Protein AF-A0A9Q1GY20-F1 (afdb_monomer)

Secondary structure (DSSP, 8-state):
--S----SSHHHHHHHHHHHHTTSHHHHHHHHHHT--STTSHHHHHHHHHHTT--PPPPSS---S-----EEETTEEESSS--B---S-HHHH-TTHHHHHHHHHHHHT-EEEEETTSSS-HHHHHHHS-TTSEEEEEEPPBSSHHHHHHHHHHHHHTT---EEEE-S-SS----TTS-HHHHHHHHHHT-----TT--EETTEE----TTSHHHHHHHHHHTB-TT--HHHHHHHHHH-SSPEEEE----GGGGGS-S-EEE-

Foldseek 3Di:
DPPDDDDPDPVSVLVVQCVVLVPDLQSNLVNCVVPADAAPNPVVVVVVVVPVVDDDDDDPPPDDPDDFQWDDDVNHIARHPDEADEDAQLVLVPVCRLLVSLQVCQVRSHEYEYELQHQDQLVRSLVRHDLNGAYEYEDFCFPPNVLVLQNQVSCVVSVHQAYEYEDQPLDPRPRNPDDPVSNVSNLVRRQLGLSVSGQAFPNDGDDRDSVCRSVRSVRSSVRRHSPDDPVSVVVSVVSHPHAYEYPDDDDPVVVPPDDHHYDD

Radius of gyration: 19.82 Å; Cα contacts (8 Å, |Δi|>4): 385; chains: 1; bounding box: 52×55×55 Å

Mean predicted aligned error: 7.85 Å

pLDDT: mean 81.94, std 15.42, range [39.31, 97.88]

Solvent-accessible surface area (backbone atoms only — not comparable to full-atom values): 15372 Å² total; per-residue (Å²): 132,74,99,65,87,78,68,89,46,73,67,48,48,52,52,52,48,51,64,68,24,62,78,46,72,59,40,36,22,48,45,53,62,73,74,56,44,66,43,92,28,58,69,56,53,50,59,61,49,54,62,73,75,61,77,87,79,86,74,81,96,68,83,64,95,76,83,81,57,59,50,65,60,94,85,40,82,27,50,36,96,56,64,46,73,62,56,70,54,35,46,66,79,33,86,57,34,59,41,52,50,42,42,49,22,34,75,56,34,15,42,29,33,46,31,40,70,12,59,55,33,72,66,64,40,57,76,66,29,66,86,87,39,51,42,28,38,26,39,59,61,34,66,57,55,66,34,40,50,53,48,50,54,46,37,58,75,72,63,38,65,30,37,36,37,53,69,67,67,42,60,84,76,80,65,38,73,57,59,64,69,45,52,52,46,23,55,73,65,49,41,75,28,49,22,50,48,60,43,61,56,97,87,38,80,57,86,82,48,91,86,54,15,67,66,37,47,70,54,56,54,66,35,38,30,62,79,72,49,69,66,58,52,54,50,53,54,76,73,47,90,57,53,55,29,44,31,60,61,86,59,77,79,65,68,79,78,59,99,64,50,78,44,110

Nearest PDB structures (foldseek):
  1al7-assembly1_A  TM=8.860E-01  e=3.074E-16  Spinacia oleracea
  5zbm-assembly2_B  TM=8.978E-01  e=1.221E-15  Nicotiana benthamiana
  1al8-assembly1_A  TM=8.995E-01  e=3.814E-15  Spinacia oleracea
  6m73-assembly1_A  TM=8.551E-01  e=1.646E-10  Enterococcus hirae ATCC 9790
  6m74-assembly1_A  TM=8.433E-01  e=1.646E-10  Enterococcus hirae ATCC 9790

Structure (mmCIF, N/CA/C/O backbone):
data_AF-A0A9Q1GY20-F1
#
_entry.id   AF-A0A9Q1GY20-F1
#
loop_
_atom_site.group_PDB
_atom_site.id
_atom_site.type_symbol
_atom_site.label_atom_id
_atom_site.label_alt_id
_atom_site.label_comp_id
_atom_site.label_asym_id
_atom_site.label_entity_id
_atom_site.label_seq_id
_atom_site.pdbx_PDB_ins_code
_atom_site.Cartn_x
_atom_site.Cartn_y
_atom_site.Cartn_z
_atom_site.occupancy
_atom_site.B_iso_or_equiv
_atom_site.auth_seq_id
_atom_site.auth_comp_id
_atom_site.auth_asym_id
_atom_site.auth_atom_id
_atom_site.pdbx_PDB_model_num
ATOM 1 N N . MET A 1 1 ? -5.305 1.044 -29.176 1.00 42.75 1 MET A N 1
ATOM 2 C CA . MET A 1 1 ? -4.745 -0.258 -28.768 1.00 42.75 1 MET A CA 1
ATOM 3 C C . MET A 1 1 ? -4.459 -1.016 -30.052 1.00 42.75 1 MET A C 1
ATOM 5 O O . MET A 1 1 ? -5.335 -1.713 -30.540 1.00 42.75 1 MET A O 1
ATOM 9 N N . GLU A 1 2 ? -3.301 -0.764 -30.669 1.00 40.94 2 GLU A N 1
ATOM 10 C CA . GLU A 1 2 ? -2.792 -1.635 -31.739 1.00 40.94 2 GLU A CA 1
ATOM 11 C C . GLU A 1 2 ? -2.630 -3.047 -31.172 1.00 40.94 2 GLU A C 1
ATOM 13 O O . GLU A 1 2 ? -2.341 -3.178 -29.984 1.00 40.94 2 GLU A O 1
ATOM 18 N N . HIS A 1 3 ? -2.884 -4.062 -32.000 1.00 51.91 3 HIS A N 1
ATOM 19 C CA . HIS A 1 3 ? -3.013 -5.496 -31.703 1.00 51.91 3 HIS A CA 1
ATOM 20 C C . HIS A 1 3 ? -1.910 -6.099 -30.803 1.00 51.91 3 HIS A C 1
ATOM 22 O O . HIS A 1 3 ? -1.062 -6.865 -31.251 1.00 51.91 3 HIS A O 1
ATOM 28 N N . GLY A 1 4 ? -1.923 -5.753 -29.517 1.00 59.69 4 GLY A N 1
ATOM 29 C CA . GLY A 1 4 ? -0.924 -6.121 -28.525 1.00 59.69 4 GLY A CA 1
ATOM 30 C C . GLY A 1 4 ? -1.452 -7.211 -27.607 1.00 59.69 4 GLY A C 1
ATOM 31 O O . GLY A 1 4 ? -2.579 -7.124 -27.128 1.00 59.69 4 GLY A O 1
ATOM 32 N N . ILE A 1 5 ? -0.621 -8.230 -27.400 1.00 66.81 5 ILE A N 1
ATOM 33 C CA . ILE A 1 5 ? -0.804 -9.379 -26.504 1.00 66.81 5 ILE A CA 1
ATOM 34 C C . ILE A 1 5 ? -1.658 -8.999 -25.285 1.00 66.81 5 ILE A C 1
ATOM 36 O O . ILE A 1 5 ? -1.276 -8.114 -24.520 1.00 66.81 5 ILE A O 1
ATOM 40 N N . ILE A 1 6 ? -2.801 -9.668 -25.111 1.00 82.81 6 ILE A N 1
ATOM 41 C CA . ILE A 1 6 ? -3.605 -9.600 -23.886 1.00 82.81 6 ILE A CA 1
ATOM 42 C C . ILE A 1 6 ? -3.012 -10.647 -22.940 1.00 82.81 6 ILE A C 1
ATOM 44 O O . ILE A 1 6 ? -3.183 -11.836 -23.219 1.00 82.81 6 ILE A O 1
ATOM 48 N N . PRO A 1 7 ? -2.303 -10.256 -21.863 1.00 85.25 7 PRO A N 1
ATOM 49 C CA . PRO A 1 7 ? -1.719 -11.232 -20.958 1.00 85.25 7 P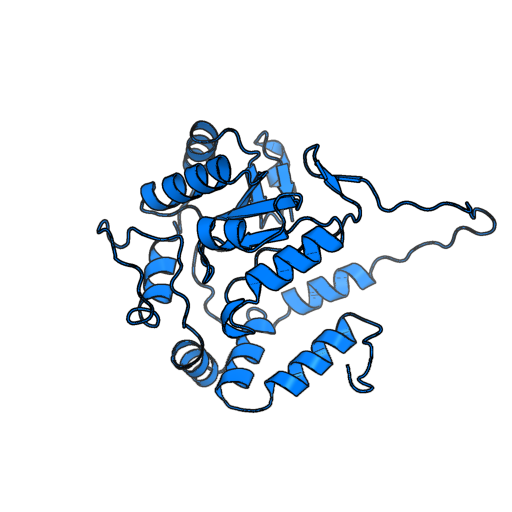RO A CA 1
ATOM 50 C C . PRO A 1 7 ? -2.829 -12.062 -20.313 1.00 85.25 7 PRO A C 1
ATOM 52 O O . PRO A 1 7 ? -3.814 -11.523 -19.803 1.00 85.25 7 PRO A O 1
ATOM 55 N N . THR A 1 8 ? -2.675 -13.378 -20.343 1.00 90.06 8 THR A N 1
ATOM 56 C CA . THR A 1 8 ? -3.650 -14.342 -19.816 1.00 90.06 8 THR A CA 1
ATOM 57 C C . THR A 1 8 ? -3.351 -14.745 -18.373 1.00 90.06 8 THR A C 1
ATOM 59 O O . THR A 1 8 ? -4.173 -15.383 -17.714 1.00 90.06 8 THR A O 1
ATOM 62 N N . SER A 1 9 ? -2.186 -14.347 -17.853 1.00 90.69 9 SER A N 1
ATOM 63 C CA . SER A 1 9 ? -1.755 -14.614 -16.483 1.00 90.69 9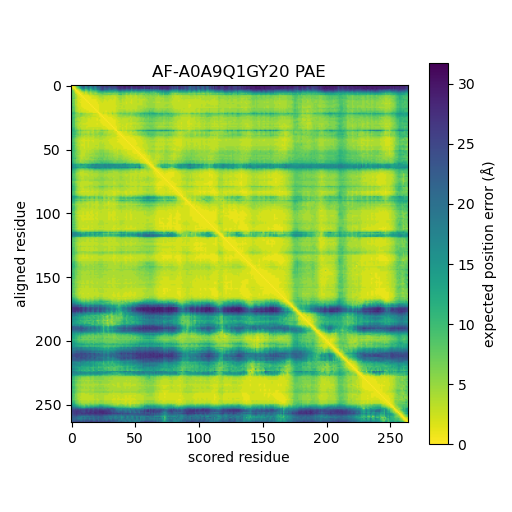 SER A CA 1
ATOM 64 C C . SER A 1 9 ? -0.915 -13.472 -15.909 1.00 90.69 9 SER A C 1
ATOM 66 O O . SER A 1 9 ? -0.328 -12.675 -16.640 1.00 90.69 9 SER A O 1
ATOM 68 N N . VAL A 1 10 ? -0.806 -13.425 -14.578 1.00 89.38 10 VAL A N 1
ATOM 69 C CA . VAL A 1 10 ? 0.079 -12.477 -13.875 1.00 89.38 10 VAL A CA 1
ATOM 70 C C . VAL A 1 10 ? 1.546 -12.661 -14.292 1.00 89.38 10 VAL A C 1
ATOM 72 O O . VAL A 1 10 ? 2.260 -11.677 -14.441 1.00 89.38 10 VAL A O 1
ATOM 75 N N . ASN A 1 11 ? 1.979 -13.894 -14.575 1.00 90.19 11 ASN A N 1
ATOM 76 C CA . ASN A 1 11 ? 3.348 -14.173 -15.027 1.00 90.19 11 ASN A CA 1
ATOM 77 C C . ASN A 1 11 ? 3.636 -13.570 -16.413 1.00 90.19 11 ASN A C 1
ATOM 79 O O . ASN A 1 11 ? 4.749 -13.124 -16.678 1.00 90.19 11 ASN A O 1
ATOM 83 N N . GLU A 1 12 ? 2.642 -13.533 -17.304 1.00 92.19 12 GLU A N 1
ATOM 84 C CA . GLU A 1 12 ? 2.792 -12.867 -18.603 1.00 92.19 12 GLU A CA 1
ATOM 85 C C . GLU A 1 12 ? 2.877 -11.343 -18.454 1.00 92.19 12 GLU A C 1
ATOM 87 O O . GLU A 1 12 ? 3.644 -10.706 -19.176 1.00 92.19 12 GLU A O 1
ATOM 92 N N . PHE A 1 13 ? 2.156 -10.758 -17.487 1.00 91.25 13 PHE A N 1
ATOM 93 C CA . PHE A 1 13 ? 2.339 -9.348 -17.130 1.00 91.25 13 PHE A CA 1
ATOM 94 C C . PHE A 1 13 ? 3.755 -9.074 -16.607 1.00 91.25 13 PHE A C 1
ATOM 96 O O . PHE A 1 13 ? 4.357 -8.086 -17.022 1.00 91.25 13 PHE A O 1
ATOM 103 N N . GLU A 1 14 ? 4.292 -9.937 -15.739 1.00 90.44 14 GLU A N 1
ATOM 104 C CA . GLU A 1 14 ? 5.657 -9.819 -15.201 1.00 90.44 14 GLU A CA 1
ATOM 105 C C . GLU A 1 14 ? 6.700 -9.864 -16.328 1.00 90.44 14 GLU A C 1
ATOM 107 O O . GLU A 1 14 ? 7.528 -8.961 -16.434 1.00 90.44 14 GLU A O 1
ATOM 112 N N . LYS A 1 15 ? 6.589 -10.834 -17.244 1.00 90.62 15 LYS A N 1
ATOM 113 C CA . LYS A 1 15 ? 7.487 -10.956 -18.401 1.00 90.62 15 LYS A CA 1
ATOM 114 C C . LYS A 1 15 ? 7.419 -9.741 -19.331 1.00 90.62 15 LYS A C 1
ATOM 116 O O . LYS A 1 15 ? 8.447 -9.205 -19.734 1.00 90.62 15 LYS A O 1
ATOM 121 N N . LEU A 1 16 ? 6.214 -9.273 -19.660 1.00 90.62 16 LEU A N 1
ATOM 122 C CA . LEU A 1 16 ? 6.051 -8.092 -20.511 1.00 90.62 16 LEU A CA 1
ATOM 123 C C . LEU A 1 16 ? 6.593 -6.825 -19.832 1.00 90.62 16 LEU A C 1
ATOM 125 O O . LEU A 1 16 ? 7.116 -5.935 -20.506 1.00 90.62 16 LEU A O 1
ATOM 129 N N . ALA A 1 17 ? 6.454 -6.720 -18.508 1.00 89.81 17 ALA A N 1
ATOM 130 C CA . ALA A 1 17 ? 7.038 -5.631 -17.740 1.00 89.81 17 ALA A CA 1
ATOM 131 C C . ALA A 1 17 ? 8.571 -5.686 -17.796 1.00 89.81 17 ALA A C 1
ATOM 133 O O . ALA A 1 17 ? 9.177 -4.670 -18.123 1.00 89.81 17 ALA A O 1
ATOM 134 N N . GLU A 1 18 ? 9.187 -6.852 -17.590 1.00 90.88 18 GLU A N 1
ATOM 135 C CA . GLU A 1 18 ? 10.637 -7.047 -17.723 1.00 90.88 18 GLU A CA 1
ATOM 136 C C . GLU A 1 18 ? 11.153 -6.593 -19.095 1.00 90.88 18 GLU A C 1
ATOM 138 O O . GLU A 1 18 ? 12.046 -5.747 -19.184 1.00 90.88 18 GLU A O 1
ATOM 143 N N . GLU A 1 19 ? 10.533 -7.079 -20.172 1.00 90.81 19 GLU A N 1
ATOM 144 C CA . GLU A 1 19 ? 10.892 -6.725 -21.550 1.00 90.81 19 GLU A CA 1
ATOM 145 C C . GLU A 1 19 ? 10.778 -5.213 -21.795 1.00 90.81 19 GLU A C 1
ATOM 147 O O . GLU A 1 19 ? 11.665 -4.591 -22.386 1.00 90.81 19 GLU A O 1
ATOM 152 N N . LYS A 1 20 ? 9.706 -4.581 -21.301 1.00 88.12 20 LYS A N 1
ATOM 153 C CA . LYS A 1 20 ? 9.508 -3.131 -21.436 1.00 88.12 20 LYS A CA 1
ATOM 154 C C . LYS A 1 20 ? 10.476 -2.310 -20.594 1.00 88.12 20 LYS A C 1
ATOM 156 O O . LYS A 1 20 ? 10.762 -1.174 -20.976 1.00 88.12 20 LYS A O 1
ATOM 161 N N . MET A 1 21 ? 10.958 -2.855 -19.484 1.00 87.94 21 MET A N 1
ATOM 162 C CA . MET A 1 21 ? 11.884 -2.194 -18.569 1.00 87.94 21 MET A CA 1
ATOM 163 C C . MET A 1 21 ? 13.357 -2.432 -18.937 1.00 87.94 21 MET A C 1
ATOM 165 O O . MET A 1 21 ? 14.242 -1.756 -18.420 1.00 87.94 21 MET A O 1
ATOM 169 N N . ALA A 1 22 ? 13.646 -3.315 -19.894 1.00 87.81 22 ALA A N 1
ATOM 170 C CA . ALA A 1 22 ? 15.003 -3.590 -20.369 1.00 87.81 22 ALA A CA 1
ATOM 171 C C . ALA A 1 22 ? 15.613 -2.488 -21.270 1.00 87.81 22 ALA A C 1
ATOM 173 O O . ALA A 1 22 ? 16.758 -2.614 -21.701 1.00 87.81 22 ALA A O 1
ATOM 174 N N . LYS A 1 23 ? 14.872 -1.409 -21.561 1.00 84.88 23 LYS A N 1
ATOM 175 C CA . LYS A 1 23 ? 15.204 -0.416 -22.604 1.00 84.88 23 LYS A CA 1
ATOM 176 C C . LYS A 1 23 ? 16.462 0.413 -22.341 1.00 84.88 23 LYS A C 1
ATOM 178 O O . LYS A 1 23 ? 17.178 0.737 -23.282 1.00 84.88 23 LYS A O 1
ATOM 183 N N . ASP A 1 24 ? 16.728 0.780 -21.090 1.00 84.50 24 ASP A N 1
ATOM 184 C CA . ASP A 1 24 ? 17.895 1.585 -20.716 1.00 84.50 24 ASP A CA 1
ATOM 185 C C . ASP A 1 24 ? 18.375 1.275 -19.285 1.00 84.50 24 ASP A C 1
ATOM 187 O O . ASP A 1 24 ? 17.867 0.377 -18.613 1.00 84.50 24 ASP A O 1
ATOM 191 N N . LYS A 1 25 ? 19.430 1.962 -18.824 1.00 80.81 25 LYS A N 1
ATOM 192 C CA . LYS A 1 25 ? 20.000 1.757 -17.480 1.00 80.81 25 LYS A CA 1
ATOM 193 C C . LYS A 1 25 ? 19.014 2.104 -16.358 1.00 80.81 25 LYS A C 1
ATOM 195 O O . LYS A 1 25 ? 18.918 1.334 -15.406 1.00 80.81 25 LYS A O 1
ATOM 200 N N . LYS A 1 26 ? 18.263 3.202 -16.494 1.00 79.50 26 LYS A N 1
ATOM 201 C CA . LYS A 1 26 ? 17.301 3.681 -15.491 1.00 79.50 26 LYS A CA 1
ATOM 202 C C . LYS A 1 26 ? 16.164 2.677 -15.309 1.00 79.50 26 LYS A C 1
ATOM 204 O O . LYS A 1 26 ? 15.864 2.272 -14.188 1.00 79.50 26 LYS A O 1
ATOM 209 N N . HIS A 1 27 ? 15.565 2.222 -16.407 1.00 83.06 27 HIS A N 1
ATOM 210 C CA . HIS A 1 27 ? 14.463 1.264 -16.357 1.00 83.06 27 HIS A CA 1
ATOM 211 C C . HIS A 1 27 ? 14.919 -0.115 -15.868 1.00 83.06 27 HIS A C 1
ATOM 213 O O . HIS A 1 27 ? 14.213 -0.735 -15.075 1.00 83.06 27 HIS A O 1
ATOM 219 N N . ARG A 1 28 ? 16.126 -0.565 -16.239 1.00 84.19 28 ARG A N 1
ATOM 220 C CA . ARG A 1 28 ? 16.695 -1.808 -15.695 1.00 84.19 28 ARG A CA 1
ATOM 221 C C . ARG A 1 28 ? 16.943 -1.715 -14.194 1.00 84.19 28 ARG A C 1
ATOM 223 O O . ARG A 1 28 ? 16.614 -2.654 -13.480 1.00 84.19 28 ARG A O 1
ATOM 230 N N . ALA A 1 29 ? 17.468 -0.593 -13.703 1.00 80.25 29 ALA A N 1
ATOM 231 C CA . ALA A 1 29 ? 17.653 -0.376 -12.269 1.00 80.25 29 ALA A CA 1
ATOM 232 C C . ALA A 1 29 ? 16.310 -0.382 -11.513 1.00 80.25 29 ALA A C 1
ATOM 234 O O . ALA A 1 29 ? 16.196 -1.013 -10.463 1.00 80.25 29 ALA A O 1
ATOM 235 N N . LEU A 1 30 ? 15.266 0.239 -12.075 1.00 79.44 30 LEU A N 1
ATOM 236 C CA . LEU A 1 30 ? 13.913 0.196 -11.512 1.00 79.44 30 LEU A CA 1
ATOM 237 C C . LEU A 1 30 ? 13.306 -1.218 -11.541 1.00 79.44 30 LEU A C 1
ATOM 239 O O . LEU A 1 30 ? 12.687 -1.632 -10.564 1.00 79.44 30 LEU A O 1
ATOM 243 N N . TRP A 1 31 ? 13.506 -1.985 -12.615 1.00 85.19 31 TRP A N 1
ATOM 244 C CA . TRP A 1 31 ? 13.091 -3.390 -12.659 1.00 85.19 31 TRP A CA 1
ATOM 245 C C . TRP A 1 31 ? 13.789 -4.218 -11.583 1.00 85.19 31 TRP A C 1
ATOM 247 O O . TRP A 1 31 ? 13.130 -4.977 -10.874 1.00 85.19 31 TRP A O 1
ATOM 257 N N . CYS A 1 32 ? 15.100 -4.033 -11.409 1.00 81.31 32 CYS A N 1
ATOM 258 C CA . CYS A 1 32 ? 15.861 -4.692 -10.353 1.00 81.31 32 CYS A CA 1
ATOM 259 C C . CYS A 1 32 ? 15.319 -4.364 -8.958 1.00 81.31 32 CYS A C 1
ATOM 261 O O . CYS A 1 32 ? 15.288 -5.259 -8.126 1.00 81.31 32 CYS A O 1
ATOM 263 N N . TYR A 1 33 ? 14.866 -3.130 -8.713 1.00 78.81 33 TYR A N 1
ATOM 264 C CA . TYR A 1 33 ? 14.227 -2.740 -7.452 1.00 78.81 33 TYR A CA 1
ATOM 265 C C . TYR A 1 33 ? 12.864 -3.422 -7.246 1.00 78.81 33 TYR A C 1
ATOM 267 O O . TYR A 1 33 ? 12.607 -3.972 -6.179 1.00 78.81 33 TYR A O 1
ATOM 275 N N . ILE A 1 34 ? 12.000 -3.426 -8.267 1.00 82.56 34 ILE A N 1
ATOM 276 C CA . ILE A 1 34 ? 10.635 -3.979 -8.172 1.00 82.56 34 ILE A CA 1
ATOM 277 C C . ILE A 1 34 ? 10.638 -5.509 -8.068 1.00 82.56 34 ILE A C 1
ATOM 279 O O . ILE A 1 34 ? 9.837 -6.079 -7.333 1.00 82.56 34 ILE A O 1
ATOM 283 N N . SER A 1 35 ? 11.529 -6.176 -8.803 1.00 84.31 35 SER A N 1
ATOM 284 C CA . SER A 1 35 ? 11.659 -7.643 -8.834 1.00 84.31 35 SER A CA 1
ATOM 285 C C . SER A 1 35 ? 12.599 -8.195 -7.750 1.00 84.31 35 SER A C 1
ATOM 287 O O . SER A 1 35 ? 12.954 -9.385 -7.749 1.00 84.31 35 SER A O 1
ATOM 289 N N . LEU A 1 36 ? 13.062 -7.335 -6.836 1.00 77.81 36 LEU A N 1
ATOM 290 C CA . LEU A 1 36 ? 13.988 -7.729 -5.785 1.00 77.81 36 LEU A CA 1
ATOM 291 C C . LEU A 1 36 ? 13.287 -8.605 -4.738 1.00 77.81 36 LEU A C 1
ATOM 293 O O . LEU A 1 36 ? 12.141 -8.380 -4.360 1.00 77.81 36 LEU A O 1
ATOM 297 N N . GLY A 1 37 ? 14.028 -9.578 -4.219 1.00 77.56 37 GLY A N 1
ATOM 298 C CA . GLY A 1 37 ? 13.751 -10.223 -2.941 1.00 77.56 37 GLY A CA 1
ATOM 299 C C . GLY A 1 37 ? 14.982 -10.080 -2.049 1.00 77.56 37 GLY A C 1
ATOM 300 O O . GLY A 1 37 ? 16.073 -9.799 -2.544 1.00 77.56 37 GLY A O 1
ATOM 301 N N . THR A 1 38 ? 14.820 -10.266 -0.744 1.00 79.19 38 THR A N 1
ATOM 302 C CA . THR A 1 38 ? 15.936 -10.170 0.206 1.00 79.19 38 THR A CA 1
ATOM 303 C C . THR A 1 38 ? 16.833 -11.408 0.140 1.00 79.19 38 THR A C 1
ATOM 305 O O . THR A 1 38 ? 16.340 -12.534 0.058 1.00 79.19 38 THR A O 1
ATOM 308 N N . GLY A 1 39 ? 18.148 -11.205 0.235 1.00 79.31 39 GLY A N 1
ATOM 309 C CA . GLY A 1 39 ? 19.148 -12.271 0.226 1.00 79.31 39 GLY A CA 1
ATOM 310 C C . GLY A 1 39 ? 19.142 -13.047 -1.086 1.00 79.31 39 GLY A C 1
ATOM 311 O O . GLY A 1 39 ? 18.958 -12.486 -2.164 1.00 79.31 39 GLY A O 1
ATOM 312 N N . ASP A 1 40 ? 19.247 -14.367 -0.973 1.00 82.44 40 ASP A N 1
ATOM 313 C CA . ASP A 1 40 ? 19.171 -15.298 -2.105 1.00 82.44 40 ASP A CA 1
ATOM 314 C C . ASP A 1 40 ? 17.733 -15.484 -2.636 1.00 82.44 40 ASP A C 1
ATOM 316 O O . ASP A 1 40 ? 17.433 -16.450 -3.331 1.00 82.44 40 ASP A O 1
ATOM 320 N N . LYS A 1 41 ? 16.812 -14.570 -2.289 1.00 86.56 41 LYS A N 1
ATOM 321 C CA . LYS A 1 41 ? 15.390 -14.569 -2.672 1.00 86.56 41 LYS A CA 1
ATOM 322 C C . LYS A 1 41 ? 14.599 -15.803 -2.214 1.00 86.56 41 LYS A C 1
ATOM 324 O O . LYS A 1 41 ? 13.471 -15.999 -2.662 1.00 86.56 41 LYS A O 1
ATOM 329 N N . GLN A 1 42 ? 15.125 -16.578 -1.265 1.00 90.81 42 GLN A N 1
ATOM 330 C CA . GLN A 1 42 ? 14.482 -17.791 -0.747 1.00 90.81 42 GLN A CA 1
ATOM 331 C C . GLN A 1 42 ? 13.028 -17.542 -0.304 1.00 90.81 42 GLN A C 1
ATOM 333 O O . GLN A 1 42 ? 12.116 -18.207 -0.784 1.00 90.81 42 GLN A O 1
ATOM 338 N N . THR A 1 43 ? 12.779 -16.519 0.522 1.00 91.25 43 THR A N 1
ATOM 339 C CA . THR A 1 43 ? 11.423 -16.192 1.010 1.00 91.25 43 THR A CA 1
ATOM 340 C C . THR A 1 43 ? 10.461 -15.776 -0.110 1.00 91.25 43 THR A C 1
ATOM 342 O O . THR A 1 43 ? 9.262 -16.054 -0.033 1.00 91.25 43 THR A O 1
ATOM 345 N N . LEU A 1 44 ? 10.963 -15.116 -1.161 1.00 90.50 44 LEU A N 1
ATOM 346 C CA . LEU A 1 44 ? 10.155 -14.732 -2.324 1.00 90.50 44 LEU A CA 1
ATOM 347 C C . LEU A 1 44 ? 9.671 -15.981 -3.071 1.00 90.50 44 LEU A C 1
ATOM 349 O O . LEU A 1 44 ? 8.480 -16.108 -3.368 1.00 90.50 44 LEU A O 1
ATOM 353 N N . GLU A 1 45 ? 10.578 -16.925 -3.317 1.00 92.44 45 GLU A N 1
ATOM 354 C CA . GLU A 1 45 ? 10.248 -18.191 -3.970 1.00 92.44 45 GLU A CA 1
ATOM 355 C C . GLU A 1 45 ? 9.359 -19.075 -3.089 1.00 92.44 45 GLU A C 1
ATOM 357 O O . GLU A 1 45 ? 8.376 -19.639 -3.578 1.00 92.44 45 GLU A O 1
ATOM 362 N N . ASP A 1 46 ? 9.605 -19.119 -1.779 1.00 94.88 46 ASP A N 1
ATOM 363 C CA . ASP A 1 46 ? 8.764 -19.850 -0.827 1.00 94.88 46 ASP A CA 1
ATOM 364 C C . ASP A 1 46 ? 7.333 -19.308 -0.782 1.00 94.88 46 ASP A C 1
ATOM 366 O O . ASP A 1 46 ? 6.380 -20.091 -0.735 1.00 94.88 46 ASP A O 1
ATOM 370 N N . SER A 1 47 ? 7.160 -17.986 -0.873 1.00 92.75 47 SER A N 1
ATOM 371 C CA . SER A 1 47 ? 5.841 -17.342 -0.929 1.00 92.75 47 SER A CA 1
ATOM 372 C C . SER A 1 47 ? 5.059 -17.769 -2.175 1.00 92.75 47 SER A C 1
ATOM 374 O O . SER A 1 47 ? 3.884 -18.133 -2.082 1.00 92.75 47 SER A O 1
ATOM 376 N N . LYS A 1 48 ? 5.714 -17.817 -3.345 1.00 91.69 48 LYS A N 1
ATOM 377 C CA . LYS A 1 48 ? 5.117 -18.341 -4.589 1.00 91.69 48 LYS A CA 1
ATOM 378 C C . LYS A 1 48 ? 4.815 -19.841 -4.471 1.00 91.69 48 LYS A C 1
ATOM 380 O O . LYS A 1 48 ? 3.754 -20.308 -4.897 1.00 91.69 48 LYS A O 1
ATOM 385 N N . ALA A 1 49 ? 5.730 -20.611 -3.885 1.00 95.25 49 ALA A N 1
ATOM 386 C CA . ALA A 1 49 ? 5.597 -22.054 -3.718 1.00 95.25 49 ALA A CA 1
ATOM 387 C C . ALA A 1 49 ? 4.500 -22.444 -2.715 1.00 95.25 49 ALA A C 1
ATOM 389 O O . ALA A 1 49 ? 3.881 -23.495 -2.883 1.00 95.25 49 ALA A O 1
ATOM 390 N N . ALA A 1 50 ? 4.209 -21.615 -1.708 1.00 96.19 50 ALA A N 1
ATOM 391 C CA . ALA A 1 50 ? 3.180 -21.875 -0.703 1.00 96.19 50 ALA A CA 1
ATOM 392 C C . ALA A 1 50 ? 1.794 -22.093 -1.331 1.00 96.19 50 ALA A C 1
ATOM 394 O O . ALA A 1 50 ? 1.127 -23.081 -1.021 1.00 96.19 50 ALA A O 1
ATOM 395 N N . PHE A 1 51 ? 1.393 -21.258 -2.295 1.00 93.19 51 PHE A N 1
ATOM 396 C CA . PHE A 1 51 ? 0.117 -21.423 -3.005 1.00 93.19 51 PHE A CA 1
ATOM 397 C C . PHE A 1 51 ? 0.065 -22.710 -3.837 1.00 93.19 51 PHE A C 1
ATOM 399 O O . PHE A 1 51 ? -0.991 -23.326 -3.971 1.00 93.19 51 PHE A O 1
ATOM 406 N N . ARG A 1 52 ? 1.216 -23.191 -4.327 1.00 93.38 52 ARG A N 1
ATOM 407 C CA . ARG A 1 52 ? 1.321 -24.468 -5.051 1.00 93.38 52 ARG A CA 1
ATOM 408 C C . ARG A 1 52 ? 1.176 -25.688 -4.142 1.00 93.38 52 ARG A C 1
ATOM 410 O O . ARG A 1 52 ? 1.153 -26.799 -4.670 1.00 93.38 52 ARG A O 1
ATOM 417 N N . ARG A 1 53 ? 1.040 -25.530 -2.826 1.00 95.75 53 ARG A N 1
ATOM 418 C CA . ARG A 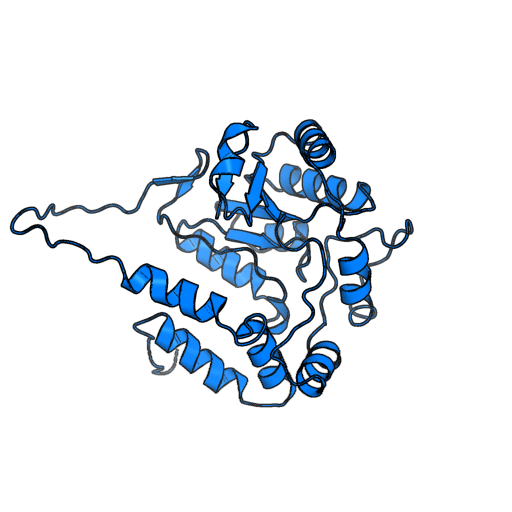1 53 ? 0.734 -26.633 -1.898 1.00 95.75 53 ARG A CA 1
ATOM 419 C C . ARG A 1 53 ? -0.766 -26.925 -1.829 1.00 95.75 53 ARG A C 1
ATOM 421 O O . ARG A 1 53 ? -1.151 -28.047 -1.524 1.00 95.75 53 ARG A O 1
ATOM 428 N N . PHE A 1 54 ? -1.609 -25.951 -2.177 1.00 95.75 54 PHE A N 1
ATOM 429 C CA . PHE A 1 54 ? -3.064 -26.080 -2.134 1.00 95.75 54 PHE A CA 1
ATOM 430 C C . PHE A 1 54 ? -3.641 -26.414 -3.514 1.00 95.75 54 PHE A C 1
ATOM 432 O O . PHE A 1 54 ? -3.155 -25.958 -4.553 1.00 95.75 54 PHE A O 1
ATOM 439 N N . ARG A 1 55 ? -4.692 -27.236 -3.545 1.00 95.56 55 ARG A N 1
ATOM 440 C CA . ARG A 1 55 ? -5.439 -27.584 -4.761 1.00 95.56 55 ARG A CA 1
ATOM 441 C C . ARG A 1 55 ? -6.925 -27.414 -4.492 1.00 95.56 55 ARG A C 1
ATOM 443 O O . ARG A 1 55 ? -7.409 -27.796 -3.430 1.00 95.56 55 ARG A O 1
ATOM 450 N N . PHE A 1 56 ? -7.649 -26.868 -5.463 1.00 94.00 56 PHE A N 1
ATOM 451 C CA . PHE A 1 56 ? -9.105 -26.872 -5.414 1.00 94.00 56 PHE A CA 1
ATOM 452 C C . PHE A 1 56 ? -9.612 -28.275 -5.735 1.00 94.00 56 PHE A C 1
ATOM 454 O O . PHE A 1 56 ? -9.252 -28.834 -6.769 1.00 94.00 56 PHE A O 1
ATOM 461 N N . GLN A 1 57 ? -10.460 -28.830 -4.872 1.00 94.44 57 GLN A N 1
ATOM 462 C CA . GLN A 1 57 ? -11.192 -30.052 -5.180 1.00 94.44 57 GLN A CA 1
ATOM 463 C C . GLN A 1 57 ? -12.394 -29.698 -6.068 1.00 94.44 57 GLN A C 1
ATOM 465 O O . GLN A 1 57 ? -13.281 -28.964 -5.613 1.00 94.44 57 GLN A O 1
ATOM 470 N N . PRO A 1 58 ? -12.461 -30.195 -7.316 1.00 93.12 58 PRO A N 1
ATOM 471 C CA . PRO A 1 58 ? -13.608 -29.947 -8.175 1.00 93.12 58 PRO A CA 1
ATOM 472 C C . PRO A 1 58 ? -14.871 -30.547 -7.553 1.00 93.12 58 PRO A C 1
ATOM 474 O O . PRO A 1 58 ? -14.880 -31.705 -7.137 1.00 93.12 58 PRO A O 1
ATOM 477 N N . ARG A 1 59 ? -15.952 -29.766 -7.506 1.00 91.19 59 ARG A N 1
ATOM 478 C CA . ARG A 1 59 ? -17.287 -30.271 -7.166 1.00 91.19 59 ARG A CA 1
ATOM 479 C C . ARG A 1 59 ? -18.065 -30.478 -8.460 1.00 91.19 59 ARG A C 1
ATOM 481 O O . ARG A 1 59 ? -18.227 -29.542 -9.241 1.00 91.19 59 ARG A O 1
ATOM 488 N N . ILE A 1 60 ? -18.494 -31.712 -8.701 1.00 93.50 60 ILE A N 1
ATOM 489 C CA . ILE A 1 60 ? -19.146 -32.121 -9.950 1.00 93.50 60 ILE A CA 1
ATOM 490 C C . ILE A 1 60 ? -20.663 -31.977 -9.787 1.00 93.50 60 ILE A C 1
ATOM 492 O O . ILE A 1 60 ? -21.198 -32.292 -8.729 1.00 93.50 60 ILE A O 1
ATOM 496 N N . LEU A 1 61 ? -21.351 -31.490 -10.826 1.00 91.44 61 LEU A N 1
ATOM 497 C CA . LEU A 1 61 ? -22.813 -31.306 -10.865 1.00 91.44 61 LEU A CA 1
ATOM 498 C C . LEU A 1 61 ? -23.393 -30.361 -9.791 1.00 91.44 61 LEU A C 1
ATOM 500 O O . LEU A 1 61 ? -24.583 -30.405 -9.504 1.00 91.44 61 LEU A O 1
ATOM 504 N N . THR A 1 62 ? -22.587 -29.459 -9.224 1.00 89.25 62 THR A N 1
ATOM 505 C CA . THR A 1 62 ? -23.046 -28.472 -8.223 1.00 89.25 62 THR A CA 1
ATOM 506 C C . THR A 1 62 ? -23.130 -27.047 -8.774 1.00 89.25 62 THR A C 1
ATOM 508 O O . THR A 1 62 ? -23.071 -26.080 -8.011 1.00 89.25 62 THR A O 1
ATOM 511 N N . ALA A 1 63 ? -23.151 -26.884 -10.099 1.00 81.62 63 ALA A N 1
ATOM 512 C CA . ALA A 1 63 ? -23.109 -25.567 -10.717 1.00 81.62 63 ALA A CA 1
ATOM 513 C C . ALA A 1 63 ? -24.372 -24.764 -10.369 1.00 81.62 63 ALA A C 1
ATOM 515 O O . ALA A 1 63 ? -25.491 -25.226 -10.564 1.00 81.62 63 ALA A O 1
ATOM 516 N N . LYS A 1 64 ? -24.173 -23.539 -9.881 1.00 83.25 64 LYS A N 1
ATOM 517 C CA . LYS A 1 64 ? -25.206 -22.500 -9.830 1.00 83.25 64 LYS A CA 1
ATOM 518 C C . LYS A 1 64 ? -24.997 -21.575 -11.029 1.00 83.25 64 LYS A C 1
ATOM 520 O O . LYS A 1 64 ? -23.845 -21.330 -11.394 1.00 83.25 64 LYS A O 1
ATOM 525 N N . MET A 1 65 ? -26.080 -21.083 -11.634 1.00 79.50 65 MET A N 1
ATOM 526 C CA . MET A 1 65 ? -25.984 -20.132 -12.752 1.00 79.50 65 MET A CA 1
ATOM 527 C C . MET A 1 65 ? -25.334 -18.813 -12.326 1.00 79.50 65 MET A C 1
ATOM 529 O O . MET A 1 65 ? -24.530 -18.259 -13.069 1.00 79.50 65 MET A O 1
ATOM 533 N N . GLU A 1 66 ? -25.629 -18.350 -11.114 1.00 88.38 66 GLU A N 1
ATOM 534 C CA . GLU A 1 66 ? -25.106 -17.096 -10.587 1.00 88.38 66 GLU A CA 1
ATOM 535 C C . GLU A 1 66 ? -23.952 -17.351 -9.617 1.00 88.38 66 GLU A C 1
ATOM 537 O O . GLU A 1 66 ? -24.044 -18.159 -8.686 1.00 88.38 66 GLU A O 1
ATOM 542 N N . ARG A 1 67 ? -22.842 -16.649 -9.846 1.00 89.44 67 ARG A N 1
ATOM 543 C CA . ARG A 1 67 ? -21.687 -16.592 -8.949 1.00 89.44 67 ARG A CA 1
ATOM 544 C C . ARG A 1 67 ? -21.405 -15.131 -8.657 1.00 89.44 67 ARG A C 1
ATOM 546 O O . ARG A 1 67 ? -21.424 -14.312 -9.570 1.00 89.44 67 ARG A O 1
ATOM 553 N N . SER A 1 68 ? -21.110 -14.829 -7.401 1.00 92.56 68 SER A N 1
ATOM 554 C CA . SER A 1 68 ? -20.730 -13.489 -6.977 1.00 92.56 68 SER A CA 1
ATOM 555 C C . SER A 1 68 ? -19.409 -13.544 -6.226 1.00 92.56 68 SER A C 1
ATOM 557 O O . SER A 1 68 ? -19.194 -14.429 -5.398 1.00 92.56 68 SER A O 1
ATOM 559 N N . THR A 1 69 ? -18.528 -12.600 -6.540 1.00 95.69 69 THR A N 1
ATOM 560 C CA . THR A 1 69 ? -17.311 -12.296 -5.778 1.00 95.69 69 THR A CA 1
ATOM 561 C C . THR A 1 69 ? -17.523 -11.126 -4.820 1.00 95.69 69 THR A C 1
ATOM 563 O O . THR A 1 69 ? -16.593 -10.741 -4.116 1.00 95.69 69 THR A O 1
ATOM 566 N N . GLN A 1 70 ? -18.728 -10.549 -4.792 1.00 97.19 70 GLN A N 1
ATOM 567 C CA . GLN A 1 70 ? -19.035 -9.410 -3.940 1.00 97.19 70 GLN A CA 1
ATOM 568 C C . GLN A 1 70 ? -18.910 -9.797 -2.469 1.00 97.19 70 GLN A C 1
ATOM 570 O O . GLN A 1 70 ? -19.325 -10.877 -2.046 1.00 97.19 70 GLN A O 1
ATOM 575 N N . THR A 1 71 ? -18.333 -8.897 -1.686 1.00 97.44 71 THR A N 1
ATOM 576 C CA . THR A 1 71 ? -18.180 -9.055 -0.241 1.00 97.44 71 THR A CA 1
ATOM 577 C C . THR A 1 71 ? -18.047 -7.679 0.408 1.00 97.44 71 THR A C 1
ATOM 579 O O . THR A 1 71 ? -18.253 -6.651 -0.237 1.00 97.44 71 THR A O 1
ATOM 582 N N . THR A 1 72 ? -17.701 -7.640 1.689 1.00 96.56 72 THR A N 1
ATOM 583 C CA . THR A 1 72 ? -17.419 -6.408 2.422 1.00 96.56 72 THR A CA 1
ATOM 584 C C . THR A 1 72 ? -16.022 -6.435 3.030 1.00 96.56 72 THR A C 1
ATOM 586 O O . THR A 1 72 ? -15.621 -7.450 3.596 1.00 96.56 72 THR A O 1
ATOM 589 N N . LEU A 1 73 ? -15.315 -5.305 2.995 1.00 94.62 73 LEU A N 1
ATOM 590 C CA . LEU A 1 73 ? -14.059 -5.075 3.713 1.00 94.62 73 LEU A CA 1
ATOM 591 C C . LEU A 1 73 ? -14.268 -3.975 4.756 1.00 94.62 73 LEU A C 1
ATOM 593 O O . LEU A 1 73 ? -14.554 -2.827 4.409 1.00 94.62 73 LEU A O 1
ATOM 597 N N . LEU A 1 74 ? -14.155 -4.329 6.041 1.00 92.69 74 LEU A N 1
ATOM 598 C CA . LEU A 1 74 ? -14.420 -3.422 7.170 1.00 92.69 74 LEU A CA 1
ATOM 599 C C . LEU A 1 74 ? -15.764 -2.678 7.034 1.00 92.69 74 LEU A C 1
ATOM 601 O O . LEU A 1 74 ? -15.842 -1.465 7.206 1.00 92.69 74 LEU A O 1
ATOM 605 N N . GLY A 1 75 ? -16.815 -3.407 6.644 1.00 94.56 75 GLY A N 1
ATOM 606 C CA . GLY A 1 75 ? -18.161 -2.863 6.436 1.00 94.56 75 GLY A CA 1
ATOM 607 C C . GLY A 1 75 ? -18.382 -2.121 5.111 1.00 94.56 75 GLY A C 1
ATOM 608 O O . GLY A 1 75 ? -19.509 -1.726 4.832 1.00 94.56 75 GLY A O 1
ATOM 609 N N . ASN A 1 76 ? -17.356 -1.956 4.269 1.00 96.31 76 ASN A N 1
ATOM 610 C CA . ASN A 1 76 ? -17.488 -1.309 2.961 1.00 96.31 76 ASN A CA 1
ATOM 611 C C . ASN A 1 76 ? -17.704 -2.364 1.866 1.00 96.31 76 ASN A C 1
ATOM 613 O O . ASN A 1 76 ? -16.925 -3.319 1.810 1.00 96.31 76 ASN A O 1
ATOM 617 N N . PRO A 1 77 ? -18.712 -2.221 0.991 1.00 97.19 77 PRO A N 1
ATOM 618 C CA . PRO A 1 77 ? -18.943 -3.168 -0.093 1.00 97.19 77 PRO A CA 1
ATOM 619 C C . PRO A 1 77 ? -17.811 -3.120 -1.127 1.00 97.19 77 PRO A C 1
ATOM 621 O O . PRO A 1 77 ? -17.332 -2.050 -1.495 1.00 97.19 77 PRO A O 1
ATOM 624 N N . VAL A 1 78 ? -17.418 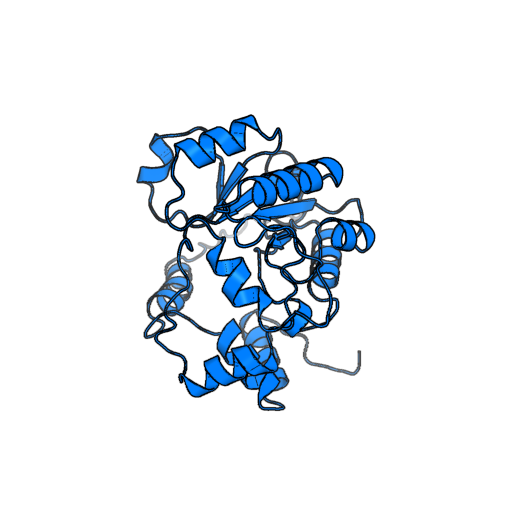-4.292 -1.621 1.00 97.81 78 VAL A N 1
ATOM 625 C CA . VAL A 1 78 ? -16.482 -4.465 -2.737 1.00 97.81 78 VAL A CA 1
ATOM 626 C C . VAL A 1 78 ? -17.040 -5.478 -3.729 1.00 97.81 78 VAL A C 1
ATOM 628 O O . VAL A 1 78 ? -17.708 -6.440 -3.350 1.00 97.81 78 VAL A O 1
ATOM 631 N N . SER A 1 79 ? -16.747 -5.278 -5.012 1.00 97.62 79 SER A N 1
ATOM 632 C CA . SER A 1 79 ? -17.137 -6.215 -6.073 1.00 97.62 79 SER A CA 1
ATOM 633 C C . SER A 1 79 ? -16.183 -7.401 -6.195 1.00 97.62 79 SER A C 1
ATOM 635 O O . SER A 1 79 ? -16.569 -8.466 -6.681 1.00 97.62 79 SER A O 1
ATOM 637 N N . LEU A 1 80 ? -14.947 -7.225 -5.727 1.00 94.19 80 LEU A N 1
ATOM 638 C CA . LEU A 1 80 ? -13.882 -8.212 -5.816 1.00 94.19 80 LEU A CA 1
ATOM 639 C C . LEU A 1 80 ? -13.119 -8.281 -4.481 1.00 94.19 80 LEU A C 1
ATOM 641 O O . LEU A 1 80 ? -12.731 -7.235 -3.957 1.00 94.19 80 LEU A O 1
ATOM 645 N N . PRO A 1 81 ? -12.834 -9.480 -3.938 1.00 94.06 81 PRO A N 1
ATOM 646 C CA . PRO A 1 81 ? -12.080 -9.650 -2.699 1.00 94.06 81 PRO A CA 1
ATOM 647 C C . PRO A 1 81 ? -10.565 -9.593 -2.968 1.00 94.06 81 PRO A C 1
ATOM 649 O O . PRO A 1 81 ? -9.792 -10.380 -2.431 1.00 94.06 81 PRO A O 1
ATOM 652 N N . ILE A 1 82 ? -10.146 -8.701 -3.866 1.00 93.62 82 ILE A N 1
ATOM 653 C CA . ILE A 1 82 ? -8.758 -8.479 -4.270 1.00 93.62 82 ILE A CA 1
ATOM 654 C C . ILE A 1 82 ? -8.546 -6.971 -4.255 1.00 93.62 82 ILE A C 1
ATOM 656 O O . ILE A 1 82 ? -9.376 -6.226 -4.774 1.00 93.62 82 ILE A O 1
ATOM 660 N N . GLY A 1 83 ? -7.451 -6.527 -3.647 1.00 95.00 83 GLY A N 1
ATOM 661 C CA . GLY A 1 83 ? -7.101 -5.117 -3.532 1.00 95.00 83 GLY A CA 1
ATOM 662 C C . GLY A 1 83 ? -5.707 -4.815 -4.062 1.00 95.00 83 GLY A C 1
ATOM 663 O O . GLY A 1 83 ? -4.902 -5.715 -4.300 1.00 95.00 83 GLY A O 1
ATOM 664 N N . ILE A 1 84 ? -5.416 -3.527 -4.216 1.00 95.56 84 ILE A N 1
ATOM 665 C CA . ILE A 1 84 ? -4.081 -3.034 -4.549 1.00 95.56 84 ILE A CA 1
ATOM 666 C C . ILE A 1 84 ? -3.334 -2.741 -3.244 1.00 95.56 84 ILE A C 1
ATOM 668 O O . ILE A 1 84 ? -3.705 -1.829 -2.502 1.00 95.56 84 ILE A O 1
ATOM 672 N N . SER A 1 85 ? -2.291 -3.531 -2.973 1.00 93.94 85 SER A N 1
ATOM 673 C CA . SER A 1 85 ? -1.368 -3.355 -1.842 1.00 93.94 85 SER A CA 1
ATOM 674 C C . SER A 1 85 ? -0.628 -2.010 -1.926 1.00 93.94 85 SER A C 1
ATOM 676 O O . SER A 1 85 ? -0.389 -1.521 -3.036 1.00 93.94 85 SER A O 1
ATOM 678 N N . PRO A 1 86 ? -0.213 -1.410 -0.791 1.00 90.62 86 PRO A N 1
ATOM 679 C CA . PRO A 1 86 ? 0.622 -0.216 -0.830 1.00 90.62 86 PRO A CA 1
ATOM 680 C C . PRO A 1 86 ? 1.964 -0.529 -1.500 1.00 90.62 86 PRO A C 1
ATOM 682 O O . PRO A 1 86 ? 2.680 -1.441 -1.089 1.00 90.62 86 PRO A O 1
ATOM 685 N N . VAL A 1 87 ? 2.293 0.248 -2.533 1.00 82.56 87 VAL A N 1
ATOM 686 C CA . VAL A 1 87 ? 3.552 0.179 -3.285 1.00 82.56 87 VAL A CA 1
ATOM 687 C C . VAL A 1 87 ? 4.149 1.584 -3.334 1.00 82.56 87 VAL A C 1
ATOM 689 O O . VAL A 1 87 ? 3.454 2.551 -3.654 1.00 82.56 87 VAL A O 1
ATOM 692 N N . ALA A 1 88 ? 5.427 1.710 -2.982 1.00 74.38 88 ALA A N 1
ATOM 693 C CA . ALA A 1 88 ? 6.179 2.949 -3.161 1.00 74.38 88 ALA A CA 1
ATOM 694 C C . ALA A 1 88 ? 6.669 3.074 -4.616 1.00 74.38 88 ALA A C 1
ATOM 696 O O . ALA A 1 88 ? 6.806 2.076 -5.316 1.00 74.38 88 ALA A O 1
ATOM 697 N N . GLY A 1 89 ? 6.945 4.295 -5.083 1.00 70.81 89 GLY A N 1
ATOM 698 C CA . GLY A 1 89 ? 7.585 4.495 -6.390 1.00 70.81 89 GLY A CA 1
ATOM 699 C C . GLY A 1 89 ? 6.667 4.338 -7.608 1.00 70.81 89 GLY A C 1
ATOM 700 O O . GLY A 1 89 ? 7.150 4.110 -8.714 1.00 70.81 89 GLY A O 1
ATOM 701 N N . TYR A 1 90 ? 5.346 4.501 -7.458 1.00 76.75 90 TYR A N 1
ATOM 702 C CA . TYR A 1 90 ? 4.425 4.522 -8.605 1.00 76.75 90 TYR A CA 1
ATOM 703 C C . TYR A 1 90 ? 4.863 5.503 -9.703 1.00 76.75 90 TYR A C 1
ATOM 705 O O . TYR A 1 90 ? 4.718 5.188 -10.884 1.00 76.75 90 TYR A O 1
ATOM 713 N N . SER A 1 91 ? 5.388 6.680 -9.336 1.00 70.25 91 SER A N 1
ATOM 714 C CA . SER A 1 91 ? 5.792 7.675 -10.337 1.00 70.25 91 SER A CA 1
ATOM 715 C C . SER A 1 91 ? 7.080 7.313 -11.066 1.00 70.25 91 SER A C 1
ATOM 717 O O . SER A 1 91 ? 7.270 7.758 -12.194 1.00 70.25 91 SER A O 1
ATOM 719 N N . SER A 1 92 ? 7.924 6.472 -10.460 1.00 73.94 92 SER A N 1
ATOM 720 C CA . SER A 1 92 ? 9.110 5.918 -11.109 1.00 73.94 92 SER A CA 1
ATOM 721 C C . SER A 1 92 ? 8.726 5.033 -12.299 1.00 73.94 92 SER A C 1
ATOM 723 O O . SER A 1 92 ? 9.453 4.992 -13.286 1.00 73.94 92 SER A O 1
ATOM 725 N N . LEU A 1 93 ? 7.567 4.363 -12.226 1.00 78.62 93 LEU A N 1
ATOM 726 C CA . LEU A 1 93 ? 7.003 3.565 -13.321 1.00 78.62 93 LEU A CA 1
ATOM 727 C C . LEU A 1 93 ? 6.211 4.415 -14.320 1.00 78.62 93 LEU A C 1
ATOM 729 O O . LEU A 1 93 ? 6.268 4.183 -15.526 1.00 78.62 93 LEU A O 1
ATOM 733 N N . HIS A 1 94 ? 5.421 5.365 -13.821 1.00 83.31 94 HIS A N 1
ATOM 734 C CA . HIS A 1 94 ? 4.593 6.237 -14.644 1.00 83.31 94 HIS A CA 1
ATOM 735 C C . HIS A 1 94 ? 4.184 7.485 -13.850 1.00 83.31 94 HIS A C 1
ATOM 737 O O . HIS A 1 94 ? 3.638 7.313 -12.763 1.00 83.31 94 HIS A O 1
ATOM 743 N N . PRO A 1 95 ? 4.289 8.721 -14.377 1.00 82.00 95 PRO A N 1
ATOM 744 C CA . PRO A 1 95 ? 4.006 9.951 -13.618 1.00 82.00 95 PRO A CA 1
ATOM 745 C C . PRO A 1 95 ? 2.650 9.969 -12.892 1.00 82.00 95 PRO A C 1
ATOM 747 O O . PRO A 1 95 ? 2.526 10.493 -11.790 1.00 82.00 95 PRO A O 1
ATOM 750 N N . TYR A 1 96 ? 1.637 9.330 -13.484 1.00 86.94 96 TYR A N 1
ATOM 751 C CA . TYR A 1 96 ? 0.286 9.200 -12.921 1.00 86.94 96 TYR A CA 1
ATOM 752 C C . TYR A 1 96 ? -0.016 7.826 -12.298 1.00 86.94 96 TYR A C 1
ATOM 754 O O . TYR A 1 96 ? -1.181 7.494 -12.099 1.00 86.94 96 TYR A O 1
ATOM 762 N N . GLY A 1 97 ? 0.997 6.998 -12.032 1.00 88.94 97 GLY A N 1
ATOM 763 C CA . GLY A 1 97 ? 0.851 5.580 -11.688 1.00 88.94 97 GLY A CA 1
ATOM 764 C C . GLY A 1 97 ? -0.105 5.323 -10.522 1.00 88.94 97 GLY A C 1
ATOM 765 O O . GLY A 1 97 ? -1.021 4.516 -10.657 1.00 88.94 97 GLY A O 1
ATOM 766 N N . ALA A 1 98 ? 0.034 6.075 -9.425 1.00 89.81 98 ALA A N 1
ATOM 767 C CA . ALA A 1 98 ? -0.826 5.928 -8.252 1.00 89.81 98 ALA A CA 1
ATOM 768 C C . ALA A 1 98 ? -2.289 6.252 -8.589 1.00 89.81 98 ALA A C 1
ATOM 770 O O . ALA A 1 98 ? -3.188 5.471 -8.298 1.00 89.81 98 ALA A O 1
ATOM 771 N N . THR A 1 99 ? -2.537 7.371 -9.270 1.00 93.44 99 THR A N 1
ATOM 772 C CA . THR A 1 99 ? -3.884 7.783 -9.688 1.00 93.44 99 THR A CA 1
ATOM 773 C C . THR A 1 99 ? -4.496 6.813 -10.702 1.00 93.44 99 THR A C 1
ATOM 775 O O . THR A 1 99 ? -5.693 6.539 -10.640 1.00 93.44 99 THR A O 1
ATOM 778 N N . LEU A 1 100 ? -3.706 6.285 -11.643 1.00 95.06 100 LEU A N 1
ATOM 779 C CA . LEU A 1 100 ? -4.170 5.283 -12.605 1.00 95.06 100 LEU A CA 1
ATOM 780 C C . LEU A 1 100 ? -4.566 3.982 -11.903 1.00 95.06 100 LEU A C 1
ATOM 782 O O . LEU A 1 100 ? -5.629 3.442 -12.203 1.00 95.06 100 LEU A O 1
ATOM 786 N N . ALA A 1 101 ? -3.767 3.527 -10.935 1.00 94.56 101 ALA A N 1
ATOM 787 C CA . ALA A 1 101 ? -4.108 2.389 -10.088 1.00 94.56 101 ALA A CA 1
ATOM 788 C C . ALA A 1 101 ? -5.389 2.657 -9.277 1.00 94.56 101 ALA A C 1
ATOM 790 O O . ALA A 1 101 ? -6.273 1.805 -9.247 1.00 94.56 101 ALA A O 1
ATOM 791 N N . GLY A 1 102 ? -5.555 3.864 -8.722 1.00 95.81 102 GLY A N 1
ATOM 792 C CA . GLY A 1 102 ? -6.762 4.253 -7.981 1.00 95.81 102 GLY A CA 1
ATOM 793 C C . GLY A 1 102 ? -8.016 4.236 -8.854 1.00 95.81 102 GLY A C 1
ATOM 794 O O . GLY A 1 102 ? -9.027 3.642 -8.487 1.00 95.81 102 GLY A O 1
ATOM 795 N N . LYS A 1 103 ? -7.927 4.795 -10.067 1.00 97.50 103 LYS A N 1
ATOM 796 C CA . LYS A 1 103 ? -8.993 4.734 -11.082 1.00 97.50 103 LYS A CA 1
ATOM 797 C C . LYS A 1 103 ? -9.329 3.298 -11.482 1.00 97.50 103 LYS A C 1
ATOM 799 O O . LYS A 1 103 ? -10.501 2.983 -11.675 1.00 97.50 103 LYS A O 1
ATOM 804 N N . ALA A 1 104 ? -8.320 2.440 -11.629 1.00 96.56 104 ALA A N 1
ATOM 805 C CA . ALA A 1 104 ? -8.517 1.033 -11.959 1.00 96.56 104 ALA A CA 1
ATOM 806 C C . ALA A 1 104 ? -9.204 0.274 -10.814 1.00 96.56 104 ALA A C 1
ATOM 808 O O . ALA A 1 104 ? -10.160 -0.454 -11.070 1.00 96.56 104 ALA A O 1
ATOM 809 N N . ALA A 1 105 ? -8.781 0.496 -9.565 1.00 97.38 105 ALA A N 1
ATOM 810 C CA . ALA A 1 105 ? -9.394 -0.105 -8.384 1.00 97.38 105 ALA A CA 1
ATOM 811 C C . ALA A 1 105 ? -10.861 0.312 -8.228 1.00 97.38 105 ALA A C 1
ATOM 813 O O . ALA A 1 105 ? -11.723 -0.553 -8.087 1.00 97.38 105 ALA A O 1
ATOM 814 N N . ALA A 1 106 ? -11.162 1.609 -8.358 1.00 97.44 106 ALA A N 1
ATOM 815 C CA . ALA A 1 106 ? -12.531 2.119 -8.304 1.00 97.44 106 ALA A CA 1
ATOM 816 C C . ALA A 1 106 ? -13.423 1.469 -9.372 1.00 97.44 106 ALA A C 1
ATOM 818 O O . ALA A 1 106 ? -14.486 0.942 -9.057 1.00 97.44 106 ALA A O 1
ATOM 819 N N . ARG A 1 107 ? -12.953 1.404 -10.627 1.00 97.25 107 ARG A N 1
ATOM 820 C CA . ARG A 1 107 ? -13.680 0.737 -11.723 1.00 97.25 107 ARG A CA 1
ATOM 821 C C . ARG A 1 107 ? -13.903 -0.755 -11.480 1.00 97.25 107 ARG A C 1
ATOM 823 O O . ARG A 1 107 ? -14.929 -1.280 -11.893 1.00 97.25 107 ARG A O 1
ATOM 830 N N . ALA A 1 108 ? -12.952 -1.433 -10.845 1.00 96.88 108 ALA A N 1
ATOM 831 C CA . ALA A 1 108 ? -13.063 -2.849 -10.507 1.00 96.88 108 ALA A CA 1
ATOM 832 C C . ALA A 1 108 ? -13.919 -3.109 -9.251 1.00 96.88 108 ALA A C 1
ATOM 834 O O . ALA A 1 108 ? -14.172 -4.267 -8.918 1.00 96.88 108 ALA A O 1
ATOM 835 N N . GLY A 1 109 ? -14.337 -2.062 -8.527 1.00 97.31 109 GLY A N 1
ATOM 836 C CA . GLY A 1 109 ? -14.965 -2.192 -7.213 1.00 97.31 109 GLY A CA 1
ATOM 837 C C . GLY A 1 109 ? -14.036 -2.846 -6.185 1.00 97.31 109 GLY A C 1
ATOM 838 O O . GLY A 1 109 ? -14.499 -3.622 -5.351 1.00 97.31 109 GLY A O 1
ATOM 839 N N . ALA A 1 110 ? -12.734 -2.584 -6.288 1.00 97.75 110 ALA A N 1
ATOM 840 C CA . ALA A 1 110 ? -11.676 -3.104 -5.430 1.00 97.75 110 ALA A CA 1
ATOM 841 C C . ALA A 1 110 ? -11.145 -2.012 -4.491 1.00 97.75 110 ALA A C 1
ATOM 843 O O . ALA A 1 110 ? -11.215 -0.820 -4.794 1.00 97.75 110 ALA A O 1
ATOM 844 N N . VAL A 1 111 ? -10.560 -2.422 -3.363 1.00 97.56 111 VAL A N 1
ATOM 845 C CA . VAL A 1 111 ? -9.846 -1.497 -2.473 1.00 97.56 111 VAL A CA 1
ATOM 846 C C . VAL A 1 111 ? -8.480 -1.136 -3.058 1.00 97.56 111 VAL A C 1
ATOM 848 O O . VAL A 1 111 ? -7.758 -2.008 -3.546 1.00 97.56 111 VAL A O 1
ATOM 851 N N . MET A 1 112 ? -8.087 0.134 -2.966 1.00 96.75 112 MET A N 1
ATOM 852 C CA . MET A 1 112 ? -6.692 0.543 -3.139 1.00 96.75 112 MET A CA 1
ATOM 853 C C . MET A 1 112 ? -6.125 1.102 -1.840 1.00 96.75 112 MET A C 1
ATOM 855 O O . MET A 1 112 ? -6.712 1.983 -1.215 1.00 96.75 112 MET A O 1
ATOM 859 N N . ILE A 1 113 ? -4.945 0.612 -1.472 1.00 96.31 113 ILE A N 1
ATOM 860 C CA . ILE A 1 113 ? -4.179 1.105 -0.338 1.00 96.31 113 ILE A CA 1
ATOM 861 C C . ILE A 1 113 ? -3.060 2.011 -0.874 1.00 96.31 113 ILE A C 1
ATOM 863 O O . ILE A 1 113 ? -2.154 1.554 -1.570 1.00 96.31 113 ILE A O 1
ATOM 867 N N . LEU A 1 114 ? -3.114 3.304 -0.560 1.00 93.50 114 LEU A N 1
ATOM 868 C CA . LEU A 1 114 ? -2.132 4.295 -1.004 1.00 93.50 114 LEU A CA 1
ATOM 869 C C . LEU A 1 114 ? -1.007 4.456 0.025 1.00 93.50 114 LEU A C 1
ATOM 871 O O . LEU A 1 114 ? -1.279 4.743 1.185 1.00 93.50 114 LEU A O 1
ATOM 875 N N . GLY A 1 115 ? 0.252 4.313 -0.397 1.00 87.00 115 GLY A N 1
ATOM 876 C CA . GLY A 1 115 ? 1.417 4.451 0.485 1.00 87.00 115 GLY A CA 1
ATOM 877 C C . GLY A 1 115 ? 1.761 5.896 0.865 1.00 87.00 115 GLY A C 1
ATOM 878 O O . GLY A 1 115 ? 1.851 6.761 -0.007 1.00 87.00 115 GLY A O 1
ATOM 879 N N . SER A 1 116 ? 2.042 6.147 2.149 1.00 71.75 116 SER A N 1
ATOM 880 C CA . SER A 1 116 ? 2.409 7.475 2.676 1.00 71.75 116 SER A CA 1
ATOM 881 C C . SER A 1 116 ? 3.728 8.015 2.132 1.00 71.75 116 SER A C 1
ATOM 883 O O . SER A 1 116 ? 3.869 9.216 1.909 1.00 71.75 116 SER A O 1
ATOM 885 N N . VAL A 1 117 ? 4.690 7.127 1.889 1.00 67.00 117 VAL A N 1
ATOM 886 C CA . VAL A 1 117 ? 6.032 7.466 1.381 1.00 67.00 117 VAL A CA 1
ATOM 887 C C . VAL A 1 117 ? 6.026 7.593 -0.153 1.00 67.00 117 VAL A C 1
ATOM 889 O O . VAL A 1 117 ? 7.069 7.670 -0.794 1.00 67.00 117 VAL A O 1
ATOM 892 N N . GLY A 1 118 ? 4.839 7.610 -0.766 1.00 67.44 118 GLY A N 1
ATOM 893 C CA . GLY A 1 118 ? 4.664 7.781 -2.200 1.00 67.44 118 GLY A CA 1
ATOM 894 C C . GLY A 1 118 ? 4.935 9.201 -2.703 1.00 67.44 118 GLY A C 1
ATOM 895 O O . GLY A 1 118 ? 5.142 10.162 -1.957 1.00 67.44 118 GLY A O 1
ATOM 896 N N . ASN A 1 119 ? 4.909 9.320 -4.027 1.00 72.31 119 ASN A N 1
ATOM 897 C CA . ASN A 1 119 ? 5.219 10.546 -4.761 1.00 72.31 119 ASN A CA 1
ATOM 898 C C . ASN A 1 119 ? 4.053 11.544 -4.812 1.00 72.31 119 ASN A C 1
ATOM 900 O O . ASN A 1 119 ? 4.242 12.682 -5.224 1.00 72.31 119 ASN A O 1
ATOM 904 N N . ILE A 1 120 ? 2.854 11.117 -4.417 1.00 80.88 120 ILE A N 1
ATOM 905 C CA . ILE A 1 120 ? 1.628 11.914 -4.443 1.00 80.88 120 ILE A CA 1
ATOM 906 C C . ILE A 1 120 ? 1.126 12.121 -3.011 1.00 80.88 120 ILE A C 1
ATOM 908 O O . ILE A 1 120 ? 1.184 11.204 -2.185 1.00 80.88 120 ILE A O 1
ATOM 912 N N . SER A 1 121 ? 0.669 13.335 -2.706 1.00 86.75 121 SER A N 1
ATOM 913 C CA . SER A 1 121 ? -0.001 13.619 -1.437 1.00 86.75 121 SER A CA 1
ATOM 914 C C . SER A 1 121 ? -1.359 12.905 -1.397 1.00 86.75 121 SER A C 1
ATOM 916 O O . SER A 1 121 ? -1.917 12.557 -2.444 1.00 86.75 121 SER A O 1
ATOM 918 N N . LEU A 1 122 ? -1.913 12.674 -0.204 1.00 90.94 122 LEU A N 1
ATOM 919 C CA . LEU A 1 122 ? -3.281 12.149 -0.105 1.00 90.94 122 LEU A CA 1
ATOM 920 C C . LEU A 1 122 ? -4.282 13.099 -0.784 1.00 90.94 122 LEU A C 1
ATOM 922 O O . LEU A 1 122 ? -5.215 12.639 -1.438 1.00 90.94 122 LEU A O 1
ATOM 926 N N . GLU A 1 123 ? -4.060 14.407 -0.651 1.00 91.56 123 GLU A N 1
ATOM 927 C CA . GLU A 1 123 ? -4.858 15.482 -1.239 1.00 91.56 123 GLU A CA 1
ATOM 928 C C . GLU A 1 123 ? -4.890 15.395 -2.772 1.00 91.56 123 GLU A C 1
ATOM 930 O O . GLU A 1 123 ? -5.954 15.197 -3.355 1.00 91.56 123 GLU A O 1
ATOM 935 N N . ASP A 1 124 ? -3.721 15.440 -3.415 1.00 90.31 124 ASP A N 1
ATOM 936 C CA . ASP A 1 124 ? -3.579 15.352 -4.871 1.00 90.31 124 ASP A CA 1
ATOM 937 C C . ASP A 1 124 ? -4.139 14.038 -5.421 1.00 90.31 124 ASP A C 1
ATOM 939 O O . ASP A 1 124 ? -4.650 13.982 -6.542 1.00 90.31 124 ASP A O 1
ATOM 943 N N . PHE A 1 125 ? -3.988 12.945 -4.669 1.00 93.06 125 PHE A N 1
ATOM 944 C CA . PHE A 1 125 ? -4.552 11.665 -5.063 1.00 93.06 125 PHE A CA 1
ATOM 945 C C . PHE A 1 125 ? -6.077 11.731 -5.060 1.00 93.06 125 PHE A C 1
ATOM 947 O O . PHE A 1 125 ? -6.682 11.407 -6.082 1.00 93.06 125 PHE A O 1
ATOM 954 N N . ALA A 1 126 ? -6.675 12.182 -3.955 1.00 94.75 126 ALA A N 1
ATOM 955 C CA . ALA A 1 126 ? -8.121 12.277 -3.784 1.00 94.75 126 ALA A CA 1
ATOM 956 C C . ALA A 1 126 ? -8.775 13.195 -4.829 1.00 94.75 126 ALA A C 1
ATOM 958 O O . ALA A 1 126 ? -9.849 12.877 -5.327 1.00 94.75 126 ALA A O 1
ATOM 959 N N . GLU A 1 127 ? -8.106 14.279 -5.231 1.00 95.50 127 GLU A N 1
ATOM 960 C CA . GLU A 1 127 ? -8.583 15.176 -6.295 1.00 95.50 127 GLU A CA 1
ATOM 961 C C . GLU A 1 127 ? -8.608 14.524 -7.684 1.00 95.50 127 GLU A C 1
ATOM 963 O O . GLU A 1 127 ? -9.375 14.929 -8.558 1.00 95.50 127 GLU A O 1
ATOM 968 N N . ARG A 1 128 ? -7.750 13.527 -7.925 1.00 95.75 128 ARG A N 1
ATOM 969 C CA . ARG A 1 128 ? -7.546 12.950 -9.261 1.00 95.75 128 ARG A CA 1
ATOM 970 C C . ARG A 1 128 ? -8.229 11.601 -9.462 1.00 95.75 128 ARG A C 1
ATOM 972 O O . ARG A 1 128 ? -8.229 11.114 -10.599 1.00 95.75 128 ARG A O 1
ATOM 979 N N . VAL A 1 129 ? -8.773 10.977 -8.418 1.00 97.06 129 VAL A N 1
ATOM 980 C CA . VAL A 1 129 ? -9.457 9.672 -8.478 1.00 97.06 129 VAL A CA 1
ATOM 981 C C . VAL A 1 129 ? -10.975 9.811 -8.281 1.00 97.06 129 VAL A C 1
ATOM 983 O O . VAL A 1 129 ? -11.426 10.814 -7.737 1.00 97.06 129 VAL A O 1
ATOM 986 N N . PRO A 1 130 ? -11.789 8.833 -8.726 1.00 97.62 130 PRO A N 1
ATOM 987 C CA . PRO A 1 130 ? -13.230 8.839 -8.472 1.00 97.62 130 PRO A CA 1
ATOM 988 C C . PRO A 1 130 ? -13.526 8.828 -6.970 1.00 97.62 130 PRO A C 1
ATOM 990 O O . PRO A 1 130 ? -12.952 8.016 -6.245 1.00 97.62 130 PRO A O 1
ATOM 993 N N . SER A 1 131 ? -14.409 9.708 -6.501 1.00 95.94 131 SER A N 1
ATOM 994 C CA . SER A 1 131 ? -14.727 9.864 -5.073 1.00 95.94 131 SER A CA 1
ATOM 995 C C . SER A 1 131 ? -15.526 8.700 -4.475 1.00 95.94 131 SER A C 1
ATOM 997 O O . SER A 1 131 ? -15.589 8.563 -3.257 1.00 95.94 131 SER A O 1
ATOM 999 N N . ASP A 1 132 ? -16.119 7.857 -5.318 1.00 94.62 132 ASP A N 1
ATOM 1000 C CA . ASP A 1 132 ? -16.879 6.656 -4.965 1.00 94.62 132 ASP A CA 1
ATOM 1001 C C . ASP A 1 132 ? -16.009 5.392 -4.829 1.00 94.62 132 ASP A C 1
ATOM 1003 O O . ASP A 1 132 ? -16.508 4.331 -4.454 1.00 94.62 132 ASP A O 1
ATOM 1007 N N . GLY A 1 133 ? -14.702 5.488 -5.097 1.00 96.94 133 GLY A N 1
ATOM 1008 C CA . GLY A 1 133 ? -13.765 4.388 -4.878 1.00 96.94 133 GLY A CA 1
ATOM 1009 C C . GLY A 1 133 ? -13.486 4.109 -3.395 1.00 96.94 133 GLY A C 1
ATOM 1010 O O . GLY A 1 133 ? -13.571 4.989 -2.537 1.00 96.94 133 GLY A O 1
ATOM 1011 N N . LEU A 1 134 ? -13.098 2.867 -3.083 1.00 97.88 134 LEU A N 1
ATOM 1012 C CA . LEU A 1 134 ? -12.688 2.471 -1.735 1.00 97.88 134 LEU A CA 1
ATOM 1013 C C . LEU A 1 134 ? -11.172 2.637 -1.563 1.00 97.88 134 LEU A C 1
ATOM 1015 O O . LEU A 1 134 ? -10.389 1.814 -2.043 1.00 97.88 134 LEU A O 1
ATOM 1019 N N . TYR A 1 135 ? -10.761 3.681 -0.841 1.00 97.81 135 TYR A N 1
ATOM 1020 C CA . TYR A 1 135 ? -9.348 3.988 -0.605 1.00 97.81 135 TYR A CA 1
ATOM 1021 C C . TYR A 1 135 ? -8.967 3.879 0.870 1.00 97.81 135 TYR A C 1
ATOM 1023 O O . TYR A 1 135 ? -9.641 4.427 1.748 1.00 97.81 135 TYR A O 1
ATOM 1031 N N . TRP A 1 136 ? -7.853 3.205 1.141 1.00 97.62 136 TRP A N 1
ATOM 1032 C CA . TRP A 1 136 ? -7.190 3.150 2.447 1.00 97.62 136 TRP A CA 1
ATOM 1033 C C . TRP A 1 136 ? -5.828 3.841 2.365 1.00 97.62 136 TRP A C 1
ATOM 1035 O O . TRP A 1 136 ? -5.194 3.849 1.311 1.00 97.62 136 TRP A O 1
ATOM 1045 N N . ALA A 1 137 ? -5.383 4.443 3.464 1.00 95.62 137 ALA A N 1
ATOM 1046 C CA . ALA A 1 137 ? -4.090 5.118 3.527 1.00 95.62 137 ALA A CA 1
ATOM 1047 C C . ALA A 1 137 ? -3.111 4.250 4.318 1.00 95.62 137 ALA A C 1
ATOM 1049 O O . ALA A 1 137 ? -3.357 3.933 5.479 1.00 95.62 137 ALA A O 1
ATOM 1050 N N . GLN A 1 138 ? -2.000 3.854 3.705 1.00 94.31 138 GLN A N 1
ATOM 1051 C CA . GLN A 1 138 ? -0.910 3.194 4.411 1.00 94.31 138 GLN A CA 1
ATOM 1052 C C . GLN A 1 138 ? 0.020 4.234 5.029 1.00 94.31 138 GLN A C 1
ATOM 1054 O O . GLN A 1 138 ? 0.322 5.240 4.396 1.00 94.31 138 GLN A O 1
ATOM 1059 N N . THR A 1 139 ? 0.509 3.969 6.240 1.00 90.56 139 THR A N 1
ATOM 1060 C CA . THR A 1 139 ? 1.553 4.760 6.892 1.00 90.56 139 THR A CA 1
ATOM 1061 C C . THR A 1 139 ? 2.571 3.898 7.633 1.00 90.56 139 THR A C 1
ATOM 1063 O O . THR A 1 139 ? 2.317 2.740 7.970 1.00 90.56 139 THR A O 1
ATOM 1066 N N . TYR A 1 140 ? 3.731 4.493 7.892 1.00 87.75 140 TYR A N 1
ATOM 1067 C CA . TYR A 1 140 ? 4.637 4.080 8.957 1.00 87.75 140 TYR A CA 1
ATOM 1068 C C . TYR A 1 140 ? 4.367 4.940 10.194 1.00 87.75 140 TYR A C 1
ATOM 1070 O O . TYR A 1 140 ? 3.778 6.021 10.086 1.00 87.75 140 TYR A O 1
ATOM 1078 N N . LEU A 1 141 ? 4.803 4.479 11.363 1.00 89.12 141 LEU A N 1
ATOM 1079 C CA . LEU A 1 141 ? 4.948 5.359 12.518 1.00 89.12 141 LEU A CA 1
ATOM 1080 C C . LEU A 1 141 ? 6.252 6.138 12.351 1.00 89.12 141 LEU A C 1
ATOM 1082 O O . LEU A 1 141 ? 7.297 5.537 12.118 1.00 89.12 141 LEU A O 1
ATOM 1086 N N . PHE A 1 142 ? 6.185 7.465 12.426 1.00 86.69 142 PHE A N 1
ATOM 1087 C CA . PHE A 1 142 ? 7.352 8.337 12.305 1.00 86.69 142 PHE A CA 1
ATOM 1088 C C . PHE A 1 142 ? 7.855 8.805 13.675 1.00 86.69 142 PHE A C 1
ATOM 1090 O O . PHE A 1 142 ? 7.059 8.977 14.601 1.00 86.69 142 PHE A O 1
ATOM 1097 N N . ARG A 1 143 ? 9.168 9.049 13.786 1.00 84.19 143 ARG A N 1
ATOM 1098 C CA . ARG A 1 143 ? 9.837 9.606 14.975 1.00 84.19 143 ARG A CA 1
ATOM 1099 C C . ARG A 1 143 ? 9.202 10.931 15.372 1.00 84.19 143 ARG A C 1
ATOM 1101 O O . ARG A 1 143 ? 8.821 11.120 16.524 1.00 84.19 143 ARG A O 1
ATOM 1108 N N . ASP A 1 144 ? 9.050 11.830 14.402 1.00 87.75 144 ASP A N 1
ATOM 1109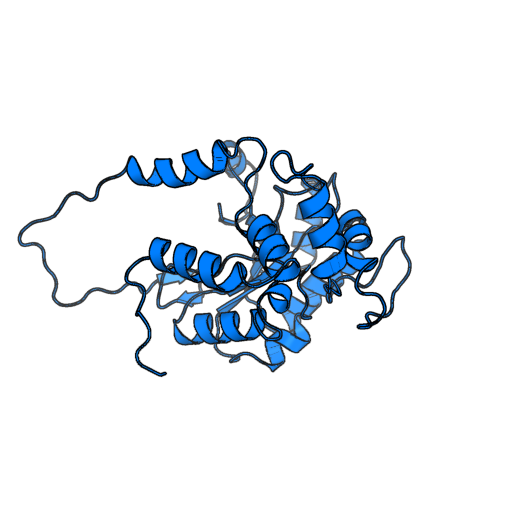 C CA . ASP A 1 144 ? 8.237 13.023 14.580 1.00 87.75 144 ASP A CA 1
ATOM 1110 C C . ASP A 1 144 ? 6.751 12.683 14.406 1.00 87.75 144 ASP A C 1
ATOM 1112 O O . ASP A 1 144 ? 6.232 12.561 13.289 1.00 87.75 144 ASP A O 1
ATOM 1116 N N . LYS A 1 145 ? 6.051 12.565 15.540 1.00 90.12 145 LYS A N 1
ATOM 1117 C CA . LYS A 1 145 ? 4.616 12.256 15.602 1.00 90.12 145 LYS A CA 1
ATOM 1118 C C . LYS A 1 145 ? 3.755 13.211 14.769 1.00 90.12 145 LYS A C 1
ATOM 1120 O O . LYS A 1 145 ? 2.676 12.808 14.333 1.00 90.12 145 LYS A O 1
ATOM 1125 N N . ARG A 1 146 ? 4.220 14.436 14.477 1.00 90.69 146 ARG A N 1
ATOM 1126 C CA . ARG A 1 146 ? 3.501 15.397 13.624 1.00 90.69 146 ARG A CA 1
ATOM 1127 C C . ARG A 1 146 ? 3.314 14.885 12.197 1.00 90.69 146 ARG A C 1
ATOM 1129 O O . ARG A 1 146 ? 2.267 15.145 11.610 1.00 90.69 146 ARG A O 1
ATOM 1136 N N . ASN A 1 147 ? 4.265 14.121 11.651 1.00 88.31 147 ASN A N 1
ATOM 1137 C CA . ASN A 1 147 ? 4.112 13.502 10.328 1.00 88.31 147 ASN A CA 1
ATOM 1138 C C . ASN A 1 147 ? 2.972 12.476 10.324 1.00 88.31 147 ASN A C 1
ATOM 1140 O O . ASN A 1 147 ? 2.092 12.536 9.464 1.00 88.31 147 A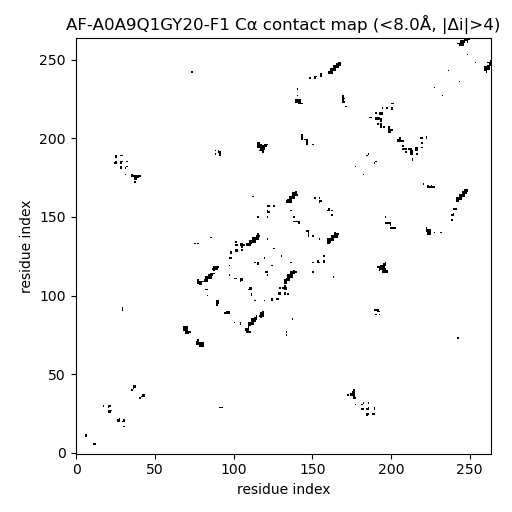SN A O 1
ATOM 1144 N N . THR A 1 148 ? 2.957 11.578 11.315 1.00 91.19 148 THR A N 1
ATOM 1145 C CA . THR A 1 148 ? 1.899 10.572 11.474 1.00 91.19 148 THR A CA 1
ATOM 1146 C C . THR A 1 148 ? 0.539 11.248 11.653 1.00 91.19 148 THR A C 1
ATOM 1148 O O . THR A 1 148 ? -0.395 10.951 10.913 1.00 91.19 148 THR A O 1
ATOM 1151 N N . LEU A 1 149 ? 0.434 12.212 12.575 1.00 93.06 149 LEU A N 1
ATOM 1152 C CA . LEU A 1 149 ? -0.809 12.940 12.846 1.00 93.06 149 LEU A CA 1
ATOM 1153 C C . LEU A 1 149 ? -1.335 13.671 11.613 1.00 93.06 149 LEU A C 1
ATOM 1155 O O . LEU A 1 149 ? -2.522 13.581 11.306 1.00 93.06 149 LEU A O 1
ATOM 1159 N N . ARG A 1 150 ? -0.468 14.375 10.879 1.00 91.00 150 ARG A N 1
ATOM 1160 C CA . ARG A 1 150 ? -0.872 15.090 9.665 1.00 91.00 150 ARG A CA 1
ATOM 1161 C C . ARG A 1 150 ? -1.468 14.130 8.637 1.00 91.00 150 ARG A C 1
ATOM 1163 O O . ARG A 1 150 ? -2.511 14.429 8.057 1.00 91.00 150 ARG A O 1
ATOM 1170 N N . LEU A 1 151 ? -0.829 12.980 8.424 1.00 91.94 151 LEU A N 1
ATOM 1171 C CA . LEU A 1 151 ? -1.330 11.968 7.501 1.00 91.94 151 LEU A CA 1
ATOM 1172 C C . LEU A 1 151 ? -2.694 11.433 7.935 1.00 91.94 151 LEU A C 1
ATOM 1174 O O . LEU A 1 151 ? -3.607 11.373 7.117 1.00 91.94 151 LEU A O 1
ATOM 1178 N N . VAL A 1 152 ? -2.842 11.096 9.216 1.00 94.38 152 VAL A N 1
ATOM 1179 C CA . VAL A 1 152 ? -4.095 10.603 9.804 1.00 94.38 152 VAL A CA 1
ATOM 1180 C C . VAL A 1 152 ? -5.229 11.605 9.601 1.00 94.38 152 VAL A C 1
ATOM 1182 O O . VAL A 1 152 ? -6.276 11.249 9.064 1.00 94.38 152 VAL A O 1
ATOM 1185 N N . ARG A 1 153 ? -5.009 12.877 9.958 1.00 95.38 153 ARG A N 1
ATOM 1186 C CA . ARG A 1 153 ? -6.021 13.935 9.811 1.00 95.38 153 ARG A CA 1
ATOM 1187 C C . ARG A 1 153 ? -6.406 14.165 8.358 1.00 95.38 153 ARG A C 1
ATOM 1189 O O . ARG A 1 153 ? -7.577 14.389 8.062 1.00 95.38 153 ARG A O 1
ATOM 1196 N N . ASN A 1 154 ? -5.447 14.072 7.443 1.00 93.94 154 ASN A N 1
ATOM 1197 C CA . ASN A 1 154 ? -5.733 14.149 6.019 1.00 93.94 154 ASN A CA 1
ATOM 1198 C C . ASN A 1 154 ? -6.526 12.948 5.515 1.00 93.94 154 ASN A C 1
ATOM 1200 O O . ASN A 1 154 ? -7.486 13.145 4.780 1.00 93.94 154 ASN A O 1
ATOM 1204 N N . ALA A 1 155 ? -6.160 11.731 5.915 1.00 95.69 155 ALA A N 1
ATOM 1205 C CA . ALA A 1 155 ? -6.889 10.526 5.542 1.00 95.69 155 ALA A CA 1
ATOM 1206 C C . ALA A 1 155 ? -8.358 10.619 5.990 1.00 95.69 155 ALA A C 1
ATOM 1208 O O . ALA A 1 155 ? -9.258 10.409 5.177 1.00 95.69 155 ALA A O 1
ATOM 1209 N N . GLU A 1 156 ? -8.601 11.033 7.238 1.00 96.62 156 GLU A N 1
ATOM 1210 C CA . GLU A 1 156 ? -9.946 11.287 7.772 1.00 96.62 156 GLU A CA 1
ATOM 1211 C C . GLU A 1 156 ? -10.693 12.346 6.954 1.00 96.62 156 GLU A C 1
ATOM 1213 O O . GLU A 1 156 ? -11.798 12.097 6.469 1.00 96.62 156 GLU A O 1
ATOM 1218 N N . ARG A 1 157 ? -10.078 13.518 6.756 1.00 96.94 157 ARG A N 1
ATOM 1219 C CA . ARG A 1 157 ? -10.683 14.651 6.040 1.00 96.94 157 ARG A CA 1
ATOM 1220 C C . ARG A 1 157 ? -11.029 14.318 4.588 1.00 96.94 157 ARG A C 1
ATOM 1222 O O . ARG A 1 157 ? -12.029 14.810 4.077 1.00 96.94 157 ARG A O 1
ATOM 1229 N N . LEU A 1 158 ? -10.197 13.522 3.924 1.00 96.44 158 LEU A N 1
ATOM 1230 C CA . LEU A 1 158 ? -10.351 13.143 2.518 1.00 96.44 158 LEU A CA 1
ATOM 1231 C C . LEU A 1 158 ? -11.238 11.903 2.326 1.00 96.44 158 LEU A C 1
ATOM 1233 O O . LEU A 1 158 ? -11.440 11.468 1.197 1.00 96.44 158 LEU A O 1
ATOM 1237 N N . GLY A 1 159 ? -11.775 11.329 3.407 1.00 96.25 159 GLY A N 1
ATOM 1238 C CA . GLY A 1 159 ? -12.738 10.231 3.337 1.00 96.25 159 GLY A CA 1
ATOM 1239 C C . GLY A 1 159 ? -12.131 8.845 3.106 1.00 96.25 159 GLY A C 1
ATOM 1240 O O . GLY A 1 159 ? -12.875 7.920 2.763 1.00 96.25 159 GLY A O 1
ATOM 1241 N N . PHE A 1 160 ? -10.821 8.671 3.324 1.00 97.56 160 PHE A N 1
ATOM 1242 C CA . PHE A 1 160 ? -10.207 7.341 3.362 1.00 97.56 160 PHE A CA 1
ATOM 1243 C C . PHE A 1 160 ? -10.884 6.488 4.442 1.00 97.56 160 PHE A C 1
ATOM 1245 O O . PHE A 1 160 ? -11.299 6.994 5.483 1.00 97.56 160 PHE A O 1
ATOM 1252 N N . LYS A 1 161 ? -11.022 5.183 4.193 1.00 97.44 161 LYS A N 1
ATOM 1253 C CA . LYS A 1 161 ? -11.857 4.300 5.031 1.00 97.44 161 LYS A CA 1
ATOM 1254 C C . LYS A 1 161 ? -11.097 3.497 6.081 1.00 97.44 161 LYS A C 1
ATOM 1256 O O . LYS A 1 161 ? -11.738 2.932 6.960 1.00 97.44 161 LYS A O 1
ATOM 1261 N N . ALA A 1 162 ? -9.771 3.442 6.002 1.00 97.12 162 ALA A N 1
ATOM 1262 C CA . ALA A 1 162 ? -8.924 2.788 6.995 1.00 97.12 162 ALA A CA 1
ATOM 1263 C C . ALA A 1 162 ? -7.480 3.294 6.911 1.00 97.12 162 ALA A C 1
ATOM 1265 O O . ALA A 1 162 ? -7.048 3.823 5.877 1.00 97.12 162 ALA A O 1
ATOM 1266 N N . LEU A 1 163 ? -6.740 3.070 7.995 1.00 96.62 163 LEU A N 1
ATOM 1267 C CA . LEU A 1 163 ? -5.295 3.238 8.073 1.00 96.62 163 LEU A CA 1
ATOM 1268 C C . LEU A 1 163 ? -4.622 1.869 8.055 1.00 96.62 163 LEU A C 1
ATOM 1270 O O . LEU A 1 163 ? -4.966 0.998 8.848 1.00 96.62 163 LEU A O 1
ATOM 1274 N N . VAL A 1 164 ? -3.637 1.688 7.183 1.00 96.06 164 VAL A N 1
ATOM 1275 C CA . VAL A 1 164 ? -2.813 0.476 7.119 1.00 96.06 164 VAL A CA 1
ATOM 1276 C C . VAL A 1 164 ? -1.432 0.810 7.669 1.00 96.06 164 VAL A C 1
ATOM 1278 O O . VAL A 1 164 ? -0.668 1.536 7.046 1.00 96.06 164 VAL A O 1
ATOM 1281 N N . VAL A 1 165 ? -1.097 0.322 8.854 1.00 94.12 165 VAL A N 1
ATOM 1282 C CA . VAL A 1 165 ? 0.185 0.596 9.507 1.00 94.12 165 VAL A CA 1
ATOM 1283 C C . VAL A 1 165 ? 1.150 -0.536 9.187 1.00 94.12 165 VAL A C 1
ATOM 1285 O O . VAL A 1 165 ? 0.941 -1.675 9.601 1.00 94.12 165 VAL A O 1
ATOM 1288 N N . THR A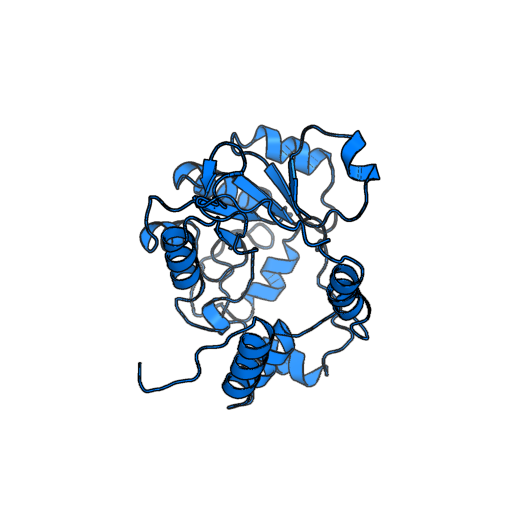 1 166 ? 2.206 -0.225 8.438 1.00 91.31 166 THR A N 1
ATOM 1289 C CA . THR A 1 166 ? 3.266 -1.190 8.120 1.00 91.31 166 THR A CA 1
ATOM 1290 C C . THR A 1 166 ? 4.217 -1.307 9.306 1.00 91.31 166 THR A C 1
ATOM 1292 O O . THR A 1 166 ? 4.837 -0.314 9.687 1.00 91.31 166 THR A O 1
ATOM 1295 N N . VAL A 1 167 ? 4.337 -2.509 9.875 1.00 89.75 167 VAL A N 1
ATOM 1296 C CA . VAL A 1 167 ? 5.147 -2.778 11.081 1.00 89.75 167 VAL A CA 1
ATOM 1297 C C . VAL A 1 167 ? 6.327 -3.728 10.840 1.00 89.75 167 VAL A C 1
ATOM 1299 O O . VAL A 1 167 ? 7.161 -3.897 11.722 1.00 89.75 167 VAL A O 1
ATOM 1302 N N . ASP A 1 168 ? 6.430 -4.326 9.650 1.00 86.81 168 ASP A N 1
ATOM 1303 C CA . ASP A 1 168 ? 7.490 -5.282 9.276 1.00 86.81 168 ASP A CA 1
ATOM 1304 C C . ASP A 1 168 ? 8.781 -4.633 8.752 1.00 86.81 168 ASP A C 1
ATOM 1306 O O . ASP A 1 168 ? 9.796 -5.310 8.617 1.00 86.81 168 ASP A O 1
ATOM 1310 N N . SER A 1 169 ? 8.759 -3.327 8.471 1.00 80.81 169 SER A N 1
ATOM 1311 C CA . SER A 1 169 ? 9.869 -2.609 7.831 1.00 80.81 169 SER A CA 1
ATOM 1312 C C . SER A 1 169 ? 10.383 -1.426 8.677 1.00 80.81 169 SER A C 1
ATOM 1314 O O . SER A 1 169 ? 10.443 -0.301 8.179 1.00 80.81 169 SER A O 1
ATOM 1316 N N . PRO A 1 170 ? 10.746 -1.626 9.963 1.00 74.56 170 PRO A N 1
ATOM 1317 C CA . PRO A 1 170 ? 11.203 -0.545 10.847 1.00 74.56 170 PRO A CA 1
ATOM 1318 C C . PRO A 1 170 ? 12.594 -0.006 10.481 1.00 74.56 170 PRO A C 1
ATOM 1320 O O . PRO A 1 170 ? 12.979 1.082 10.901 1.00 74.56 170 PRO A O 1
ATOM 1323 N N . VAL A 1 171 ? 13.369 -0.771 9.714 1.00 69.44 171 VAL A N 1
ATOM 1324 C CA . VAL A 1 171 ? 14.699 -0.400 9.230 1.00 69.44 171 VAL A CA 1
ATOM 1325 C C . VAL A 1 171 ? 14.758 -0.601 7.726 1.00 69.44 171 VAL A C 1
ATOM 1327 O O . VAL A 1 171 ? 13.992 -1.384 7.162 1.00 69.44 171 VAL A O 1
ATOM 1330 N N . GLU A 1 172 ? 15.649 0.130 7.060 1.00 63.62 172 GLU A N 1
ATOM 1331 C CA . GLU A 1 172 ? 15.877 -0.095 5.640 1.00 63.62 172 GLU A CA 1
ATOM 1332 C C . GLU A 1 172 ? 16.515 -1.474 5.472 1.00 63.62 172 GLU A C 1
ATOM 1334 O O . GLU A 1 172 ? 17.464 -1.841 6.176 1.00 63.62 172 GLU A O 1
ATOM 1339 N N . HIS A 1 173 ? 15.971 -2.258 4.549 1.00 61.50 173 HIS A N 1
ATOM 1340 C CA . HIS A 1 173 ? 16.531 -3.555 4.229 1.00 61.50 173 HIS A CA 1
ATOM 1341 C C . HIS A 1 173 ? 17.923 -3.339 3.630 1.00 61.50 173 HIS A C 1
ATOM 1343 O O . HIS A 1 173 ? 18.065 -2.702 2.588 1.00 61.50 173 HIS A O 1
ATOM 1349 N N . LYS A 1 174 ? 18.963 -3.906 4.252 1.00 52.00 174 LYS A N 1
ATOM 1350 C CA . LYS A 1 174 ? 20.249 -4.085 3.571 1.00 52.00 174 LYS A CA 1
ATOM 1351 C C . LYS A 1 174 ? 19.986 -5.061 2.430 1.00 52.00 174 LYS A C 1
ATOM 1353 O O . LYS A 1 174 ? 19.882 -6.258 2.680 1.00 52.00 174 LYS A O 1
ATOM 1358 N N . GLY A 1 175 ? 19.792 -4.547 1.218 1.00 50.44 175 GLY A N 1
ATOM 1359 C CA . GLY A 1 175 ? 19.542 -5.341 0.019 1.00 50.44 175 GLY A CA 1
ATOM 1360 C C . GLY A 1 175 ? 20.700 -6.299 -0.248 1.00 50.44 175 GLY A C 1
ATOM 1361 O O . GLY A 1 175 ? 21.617 -5.991 -0.999 1.00 50.44 175 GLY A O 1
ATOM 1362 N N . ALA A 1 176 ? 20.687 -7.466 0.385 1.00 39.31 176 ALA A N 1
ATOM 1363 C CA . ALA A 1 176 ? 21.466 -8.597 -0.070 1.00 39.31 176 ALA A CA 1
ATOM 1364 C C . ALA A 1 176 ? 20.770 -9.092 -1.343 1.00 39.31 176 ALA A C 1
ATOM 1366 O O . ALA A 1 176 ? 19.601 -9.452 -1.285 1.00 39.31 176 ALA A O 1
ATOM 1367 N N . GLY A 1 177 ? 21.440 -9.008 -2.492 1.00 46.47 177 GLY A N 1
ATOM 1368 C CA . GLY A 1 177 ? 20.943 -9.563 -3.759 1.00 46.47 177 GLY A CA 1
ATOM 1369 C C . GLY A 1 177 ? 20.985 -8.615 -4.959 1.00 46.47 177 GLY A C 1
ATOM 1370 O O . GLY A 1 177 ? 20.958 -9.070 -6.098 1.00 46.47 177 GLY A O 1
ATOM 1371 N N . SER A 1 178 ? 21.112 -7.309 -4.749 1.00 50.91 178 SER A N 1
ATOM 1372 C CA . SER A 1 178 ? 21.355 -6.355 -5.833 1.00 50.91 178 SER A CA 1
ATOM 1373 C C . SER A 1 178 ? 22.841 -6.013 -5.890 1.00 50.91 178 SER A C 1
ATOM 1375 O O . SER A 1 178 ? 23.403 -5.603 -4.873 1.00 50.91 178 SER A O 1
ATOM 1377 N N . ASN A 1 179 ? 23.477 -6.149 -7.061 1.00 59.31 179 ASN A N 1
ATOM 1378 C CA . ASN A 1 179 ? 24.799 -5.564 -7.305 1.00 59.31 179 ASN A CA 1
ATOM 1379 C C . ASN A 1 179 ? 24.768 -4.117 -6.785 1.00 59.31 179 ASN A C 1
ATOM 1381 O O . ASN A 1 179 ? 23.877 -3.356 -7.170 1.00 59.31 179 ASN A O 1
ATOM 1385 N N . LYS A 1 180 ? 25.690 -3.760 -5.883 1.00 62.59 180 LYS A N 1
ATOM 1386 C CA . LYS A 1 180 ? 25.769 -2.428 -5.268 1.00 62.59 180 LYS A CA 1
ATOM 1387 C C . LYS A 1 180 ? 25.675 -1.328 -6.327 1.00 62.59 180 LYS A C 1
ATOM 1389 O O . LYS A 1 180 ? 24.927 -0.377 -6.158 1.00 62.59 180 LYS A O 1
ATOM 1394 N N . GLU A 1 181 ? 26.307 -1.541 -7.477 1.00 64.19 181 GLU A N 1
ATOM 1395 C CA . GLU A 1 181 ? 26.264 -0.626 -8.619 1.00 64.19 181 GLU A CA 1
ATOM 1396 C C . GLU A 1 181 ? 24.849 -0.406 -9.177 1.00 64.19 181 GLU A C 1
ATOM 1398 O O . GLU A 1 181 ? 24.525 0.689 -9.619 1.00 64.19 181 GLU A O 1
ATOM 1403 N N . THR A 1 182 ? 23.987 -1.427 -9.159 1.00 65.25 182 THR A N 1
ATOM 1404 C CA . THR A 1 182 ? 22.595 -1.337 -9.633 1.00 65.25 182 THR A CA 1
ATOM 1405 C C . THR A 1 182 ? 21.705 -0.593 -8.640 1.00 65.25 182 THR A C 1
ATOM 1407 O O . THR A 1 182 ? 20.830 0.157 -9.066 1.00 65.25 182 THR A O 1
ATOM 1410 N N . MET A 1 183 ? 21.937 -0.744 -7.332 1.00 64.69 183 MET A N 1
ATOM 1411 C CA . MET A 1 183 ? 21.222 0.050 -6.321 1.00 64.69 183 MET A CA 1
ATOM 1412 C C . MET A 1 183 ? 21.716 1.482 -6.241 1.00 64.69 183 MET A C 1
ATOM 1414 O O . MET A 1 183 ? 20.906 2.390 -6.067 1.00 64.69 183 MET A O 1
ATOM 1418 N N . ASP A 1 184 ? 23.017 1.696 -6.415 1.00 66.31 184 ASP A N 1
ATOM 1419 C CA . ASP A 1 184 ? 23.587 3.030 -6.546 1.00 66.31 184 ASP A CA 1
ATOM 1420 C C . ASP A 1 184 ? 23.005 3.707 -7.799 1.00 66.31 184 ASP A C 1
ATOM 1422 O O . ASP A 1 184 ? 22.597 4.865 -7.749 1.00 66.31 184 ASP A O 1
ATOM 1426 N N . GLU A 1 185 ? 22.861 2.975 -8.910 1.00 65.12 185 GLU A N 1
ATOM 1427 C CA . GLU A 1 185 ? 22.188 3.473 -10.112 1.00 65.12 185 GLU A CA 1
ATOM 1428 C C . GLU A 1 185 ? 20.702 3.769 -9.875 1.00 65.12 185 GLU A C 1
ATOM 1430 O O . GLU A 1 185 ? 20.239 4.840 -10.262 1.00 65.12 185 GLU A O 1
ATOM 1435 N N . TYR A 1 186 ? 19.955 2.885 -9.206 1.00 65.81 186 TYR A N 1
ATOM 1436 C CA . TYR A 1 186 ? 18.557 3.131 -8.829 1.00 65.81 186 TYR A CA 1
ATOM 1437 C C . TYR A 1 186 ? 18.427 4.401 -7.978 1.00 65.81 186 TYR A C 1
ATOM 1439 O O . TYR A 1 186 ? 17.654 5.301 -8.311 1.00 65.81 186 TYR A O 1
ATOM 1447 N N . THR A 1 187 ? 19.244 4.510 -6.931 1.00 64.44 187 THR A N 1
ATOM 1448 C CA . THR A 1 187 ? 19.262 5.659 -6.018 1.00 64.44 187 THR A CA 1
ATOM 1449 C C . THR A 1 187 ? 19.559 6.954 -6.770 1.00 64.44 187 THR A C 1
ATOM 1451 O O . THR A 1 187 ? 18.898 7.963 -6.544 1.00 64.44 187 THR A O 1
ATOM 1454 N N . ARG A 1 188 ? 20.499 6.920 -7.724 1.00 62.38 188 ARG A N 1
ATOM 1455 C CA . ARG A 1 188 ? 20.866 8.084 -8.545 1.00 62.38 188 ARG A CA 1
ATOM 1456 C C . ARG A 1 188 ? 19.834 8.462 -9.605 1.00 62.38 188 ARG A C 1
ATOM 1458 O O . ARG A 1 188 ? 19.750 9.635 -9.947 1.00 62.38 188 ARG A O 1
ATOM 1465 N N . THR A 1 189 ? 19.109 7.499 -10.178 1.00 55.97 189 THR A N 1
ATOM 1466 C CA . THR A 1 189 ? 18.342 7.717 -11.425 1.00 55.97 189 THR A CA 1
ATOM 1467 C C . THR A 1 189 ? 16.823 7.629 -11.275 1.00 55.97 189 THR A C 1
ATOM 1469 O O . THR A 1 189 ? 16.099 8.069 -12.172 1.00 55.97 189 THR A O 1
ATOM 1472 N N . VAL A 1 190 ? 16.320 7.062 -10.174 1.00 54.09 190 VAL A N 1
ATOM 1473 C CA . VAL A 1 190 ? 14.908 6.658 -10.038 1.00 54.09 190 VAL A CA 1
ATOM 1474 C C . VAL A 1 190 ? 14.224 7.241 -8.799 1.00 54.09 190 VAL A C 1
ATOM 1476 O O . VAL A 1 190 ? 12.991 7.322 -8.761 1.00 54.09 190 VAL A O 1
ATOM 1479 N N . VAL A 1 191 ? 14.991 7.708 -7.812 1.00 54.84 191 VAL A N 1
ATOM 1480 C CA . VAL A 1 191 ? 14.451 8.322 -6.594 1.00 54.84 191 VAL A CA 1
ATOM 1481 C C . VAL A 1 191 ? 14.116 9.793 -6.857 1.00 54.84 191 VAL A C 1
ATOM 1483 O O . VAL A 1 191 ? 14.727 10.718 -6.342 1.00 54.84 191 VAL A O 1
ATOM 1486 N N . GLU A 1 192 ? 13.093 10.009 -7.678 1.00 53.50 192 GLU A N 1
ATOM 1487 C CA . GLU A 1 192 ? 12.366 11.277 -7.769 1.00 53.50 192 GLU A CA 1
ATOM 1488 C C . GLU A 1 192 ? 11.124 11.193 -6.865 1.00 53.50 192 GLU A C 1
ATOM 1490 O O . GLU A 1 192 ? 9.984 11.356 -7.307 1.00 53.50 192 GLU A O 1
ATOM 1495 N N . THR A 1 193 ? 11.322 10.826 -5.591 1.00 57.44 193 THR A N 1
ATOM 1496 C CA . THR A 1 193 ? 10.210 10.626 -4.651 1.00 57.44 193 THR A CA 1
ATOM 1497 C C . THR A 1 193 ? 10.158 11.712 -3.597 1.00 57.44 193 THR A C 1
ATOM 1499 O O . THR A 1 193 ? 10.926 11.647 -2.644 1.00 57.44 193 THR A O 1
ATOM 1502 N N . PRO A 1 194 ? 9.215 12.675 -3.694 1.00 57.53 194 PRO A N 1
ATOM 1503 C CA . PRO A 1 194 ? 9.125 13.771 -2.730 1.00 57.53 194 PRO A CA 1
ATOM 1504 C C . PRO A 1 194 ? 8.744 13.320 -1.317 1.00 57.53 194 PRO A C 1
ATOM 1506 O O . PRO A 1 194 ? 8.734 14.151 -0.412 1.00 57.53 194 PRO A O 1
ATOM 1509 N N . ALA A 1 195 ? 8.373 12.042 -1.133 1.00 70.56 195 ALA A N 1
ATOM 1510 C CA . ALA A 1 195 ? 7.711 11.538 0.064 1.00 70.56 195 ALA A CA 1
ATOM 1511 C C . ALA A 1 195 ? 6.650 12.554 0.515 1.00 70.56 195 ALA A C 1
ATOM 1513 O O . ALA A 1 195 ? 6.756 13.154 1.585 1.00 70.56 195 ALA A O 1
ATOM 1514 N N . ALA A 1 196 ? 5.680 12.813 -0.372 1.00 71.56 196 ALA A N 1
ATOM 1515 C CA . ALA A 1 196 ? 4.847 14.022 -0.376 1.00 71.56 196 ALA A CA 1
ATOM 1516 C C . ALA A 1 196 ? 4.056 14.251 0.928 1.00 71.56 196 ALA A C 1
ATOM 1518 O O . ALA A 1 196 ? 3.576 15.355 1.194 1.00 71.56 196 ALA A O 1
ATOM 1519 N N . ASN A 1 197 ? 3.926 13.207 1.748 1.00 76.19 197 ASN A N 1
ATOM 1520 C CA . ASN A 1 197 ? 3.211 13.232 3.016 1.00 76.19 197 ASN A CA 1
ATOM 1521 C C . ASN A 1 197 ? 4.125 13.431 4.244 1.00 76.19 197 ASN A C 1
ATOM 1523 O O . ASN A 1 197 ? 3.607 13.579 5.348 1.00 76.19 197 ASN A O 1
ATOM 1527 N N . ILE A 1 198 ? 5.454 13.480 4.073 1.00 79.06 198 ILE A N 1
ATOM 1528 C CA . ILE A 1 198 ? 6.447 13.695 5.140 1.00 79.06 198 ILE A CA 1
ATOM 1529 C C . ILE A 1 198 ? 6.932 15.149 5.085 1.00 79.06 198 ILE A C 1
ATOM 1531 O O . ILE A 1 198 ? 7.615 15.560 4.142 1.00 79.06 198 ILE A O 1
ATOM 1535 N N . ARG A 1 199 ? 6.558 15.935 6.099 1.00 80.00 199 ARG A N 1
ATOM 1536 C CA . ARG A 1 199 ? 6.783 17.392 6.176 1.00 80.00 199 ARG A CA 1
ATOM 1537 C C . ARG A 1 199 ? 7.815 17.797 7.217 1.00 80.00 199 ARG A C 1
ATOM 1539 O O . ARG A 1 199 ? 8.396 18.865 7.086 1.00 80.00 199 ARG A O 1
ATOM 1546 N N . TYR A 1 200 ? 8.054 16.957 8.215 1.00 82.00 200 TYR A N 1
ATOM 1547 C CA . TYR A 1 200 ? 9.032 17.212 9.262 1.00 82.00 200 TYR A CA 1
ATOM 1548 C C . TYR A 1 200 ? 10.181 16.215 9.144 1.00 82.00 200 TYR A C 1
ATOM 1550 O O . TYR A 1 200 ? 9.943 15.012 9.082 1.00 82.00 200 TYR A O 1
ATOM 1558 N N . VAL A 1 201 ? 11.415 16.710 9.092 1.00 77.38 201 VAL A N 1
ATOM 1559 C CA . VAL A 1 201 ? 12.638 15.893 9.098 1.00 77.38 201 VAL A CA 1
ATOM 1560 C C . VAL A 1 201 ? 13.620 16.538 10.064 1.00 77.38 201 VAL A C 1
ATOM 1562 O O . VAL A 1 201 ? 13.808 17.756 10.037 1.00 77.38 201 VAL A O 1
ATOM 1565 N N . ASN A 1 202 ? 14.216 15.750 10.959 1.00 77.19 202 ASN A N 1
ATOM 1566 C CA . ASN A 1 202 ? 15.083 16.242 12.034 1.00 77.19 202 ASN A CA 1
ATOM 1567 C C . ASN A 1 202 ? 14.432 17.389 12.842 1.00 77.19 202 ASN A C 1
ATOM 1569 O O . ASN A 1 202 ? 15.086 18.365 13.211 1.00 77.19 202 ASN A O 1
ATOM 1573 N N . GLY A 1 203 ? 13.114 17.303 13.061 1.00 78.44 203 GLY A N 1
ATOM 1574 C CA . GLY A 1 203 ? 12.315 18.289 13.797 1.00 78.44 203 GLY A CA 1
ATOM 1575 C C . GLY A 1 203 ? 12.019 19.601 13.059 1.00 78.44 203 GLY A C 1
ATOM 1576 O O . GLY A 1 203 ? 11.269 20.428 13.588 1.00 78.44 203 GLY A O 1
ATOM 1577 N N . LYS A 1 204 ? 12.551 19.796 11.847 1.00 80.25 204 LYS A N 1
ATOM 1578 C CA . LYS A 1 204 ? 12.335 20.993 11.025 1.00 80.25 204 LYS A CA 1
ATOM 1579 C C . LYS A 1 204 ? 11.273 20.737 9.967 1.00 80.25 204 LYS A C 1
ATOM 1581 O O . LYS A 1 204 ? 11.245 19.672 9.355 1.00 80.25 204 LYS A O 1
ATOM 1586 N N . GLU A 1 205 ? 10.413 21.725 9.756 1.00 83.31 205 GLU A N 1
ATOM 1587 C CA . GLU A 1 205 ? 9.482 21.711 8.632 1.00 83.31 205 GLU A CA 1
ATOM 1588 C C . GLU A 1 205 ? 10.244 21.931 7.324 1.00 83.31 205 GLU A C 1
ATOM 1590 O O . GLU A 1 205 ? 11.155 22.760 7.263 1.00 83.31 205 GLU A O 1
ATOM 1595 N N . ARG A 1 206 ? 9.877 21.179 6.287 1.00 75.38 206 ARG A N 1
ATOM 1596 C CA . ARG A 1 206 ? 10.472 21.287 4.958 1.00 75.38 206 ARG A CA 1
ATOM 1597 C C . ARG A 1 206 ? 9.433 21.631 3.904 1.00 75.38 206 ARG A C 1
ATOM 1599 O O . ARG A 1 206 ? 8.299 21.140 3.922 1.00 75.38 206 ARG A O 1
ATOM 1606 N N . GLU A 1 207 ? 9.875 22.402 2.924 1.00 67.50 207 GLU A N 1
ATOM 1607 C CA . GLU A 1 207 ? 9.137 22.587 1.688 1.00 67.50 207 GLU A CA 1
ATOM 1608 C C . GLU A 1 207 ? 9.391 21.393 0.762 1.00 67.50 207 GLU A C 1
ATOM 1610 O O . GLU A 1 207 ? 10.525 20.948 0.575 1.00 67.50 207 GLU A O 1
ATOM 1615 N N . ILE A 1 208 ? 8.317 20.830 0.214 1.00 64.56 208 ILE A N 1
ATOM 1616 C CA . ILE A 1 208 ? 8.404 19.706 -0.715 1.00 64.56 208 ILE A CA 1
ATOM 1617 C C . ILE A 1 208 ? 8.416 20.294 -2.120 1.00 64.56 208 ILE A C 1
ATOM 1619 O O . ILE A 1 208 ? 7.390 20.800 -2.572 1.00 64.56 208 ILE A O 1
ATOM 1623 N N . SER A 1 209 ? 9.561 20.230 -2.802 1.00 57.84 209 SER A N 1
ATOM 1624 C CA . SER A 1 209 ? 9.703 20.701 -4.179 1.00 57.84 209 SER A CA 1
ATOM 1625 C C . SER A 1 209 ? 10.296 19.611 -5.079 1.00 57.84 209 SER A C 1
ATOM 1627 O O . SER A 1 209 ? 11.018 18.733 -4.600 1.00 57.84 209 SER A O 1
ATOM 1629 N N . PRO A 1 210 ? 10.044 19.659 -6.399 1.00 51.84 210 PRO A N 1
ATOM 1630 C CA . PRO A 1 210 ? 10.683 18.752 -7.350 1.00 51.84 210 PRO A CA 1
ATOM 1631 C C . PRO A 1 210 ? 12.218 18.870 -7.415 1.00 51.84 210 PRO A C 1
ATOM 1633 O O . PRO A 1 210 ? 12.871 18.013 -7.999 1.00 51.84 210 PRO A O 1
ATOM 1636 N N . ALA A 1 211 ? 12.810 19.916 -6.831 1.00 42.16 211 ALA A N 1
ATOM 1637 C CA . ALA A 1 211 ? 14.252 20.152 -6.851 1.00 42.16 211 ALA A CA 1
ATOM 1638 C C . ALA A 1 211 ? 15.011 19.479 -5.689 1.00 42.16 211 ALA A C 1
ATOM 1640 O O . ALA A 1 211 ? 16.227 19.351 -5.768 1.00 42.16 211 ALA A O 1
ATOM 1641 N N . SER A 1 212 ? 14.326 19.029 -4.628 1.00 47.22 212 SER A N 1
ATOM 1642 C CA . SER A 1 212 ? 14.945 18.384 -3.453 1.00 47.22 212 SER A CA 1
ATOM 1643 C C . SER A 1 212 ? 14.856 16.848 -3.462 1.00 47.22 212 SER A C 1
ATOM 1645 O O . SER A 1 212 ? 15.169 16.191 -2.475 1.00 47.22 212 SER A O 1
ATOM 1647 N N . LEU A 1 213 ? 14.429 16.245 -4.576 1.00 48.81 213 LEU A N 1
ATOM 1648 C CA . LEU A 1 213 ? 13.898 14.876 -4.611 1.00 48.81 213 LEU A CA 1
ATOM 1649 C C . LEU A 1 213 ? 14.901 13.739 -4.331 1.00 48.81 213 LEU A C 1
ATOM 1651 O O . LEU A 1 213 ? 14.476 12.705 -3.815 1.00 48.81 213 LEU A O 1
ATOM 1655 N N . SER A 1 214 ? 16.192 13.902 -4.643 1.00 46.59 214 SER A N 1
ATOM 1656 C CA . SER A 1 214 ? 17.197 12.829 -4.510 1.00 46.59 214 SER A CA 1
ATOM 1657 C C . SER A 1 214 ? 17.732 12.647 -3.083 1.00 46.59 214 SER A C 1
ATOM 1659 O O . SER A 1 214 ? 18.040 11.526 -2.685 1.00 46.59 214 SER A O 1
ATOM 1661 N N . GLU A 1 215 ? 17.798 13.712 -2.279 1.00 48.59 215 GLU A N 1
ATOM 1662 C CA . GLU A 1 215 ? 18.214 13.654 -0.862 1.00 48.59 215 GLU A CA 1
ATOM 1663 C C . GLU A 1 215 ? 17.062 13.205 0.059 1.00 48.59 215 GLU A C 1
ATOM 1665 O O . GLU A 1 215 ? 17.265 12.642 1.137 1.00 48.59 215 GLU A O 1
ATOM 1670 N N . VAL A 1 216 ? 15.824 13.397 -0.400 1.00 53.19 216 VAL A N 1
ATOM 1671 C CA . VAL A 1 216 ? 14.610 13.330 0.419 1.00 53.19 216 VAL A CA 1
ATOM 1672 C C . VAL A 1 216 ? 14.210 11.920 0.836 1.00 53.19 216 VAL A C 1
ATOM 1674 O O . VAL A 1 216 ? 13.686 11.767 1.938 1.00 53.19 216 VAL A O 1
ATOM 1677 N N . TRP A 1 217 ? 14.427 10.892 0.015 1.00 56.22 217 TRP A N 1
ATOM 1678 C CA . TRP A 1 217 ? 13.954 9.542 0.345 1.00 56.22 217 TRP A CA 1
ATOM 1679 C C . TRP A 1 217 ? 14.762 8.908 1.480 1.00 56.22 217 TRP A C 1
ATOM 1681 O O . TRP A 1 217 ? 14.180 8.429 2.450 1.00 56.22 217 TRP A O 1
ATOM 1691 N N . THR A 1 218 ? 16.093 8.992 1.414 1.00 60.59 218 THR A N 1
ATOM 1692 C CA . THR A 1 218 ? 16.996 8.455 2.443 1.00 60.59 218 THR A CA 1
ATOM 1693 C C . THR A 1 218 ? 16.792 9.149 3.789 1.00 60.59 218 THR A C 1
ATOM 1695 O O . THR A 1 218 ? 16.827 8.508 4.837 1.00 60.59 218 THR A O 1
ATOM 1698 N N . GLU A 1 219 ? 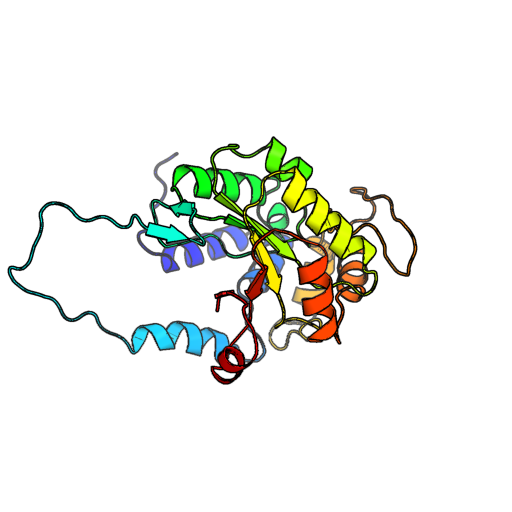16.557 10.462 3.796 1.00 62.91 219 GLU A N 1
ATOM 1699 C CA . GLU A 1 219 ? 16.288 11.201 5.033 1.00 62.91 219 GLU A CA 1
ATOM 1700 C C . GLU A 1 219 ? 14.870 10.983 5.560 1.00 62.91 219 GLU A C 1
ATOM 1702 O O . GLU A 1 219 ? 14.684 10.798 6.760 1.00 62.91 219 GLU A O 1
ATOM 1707 N N . ALA A 1 220 ? 13.870 10.929 4.681 1.00 64.06 220 ALA A N 1
ATOM 1708 C CA . ALA A 1 220 ? 12.496 10.653 5.081 1.00 64.06 220 ALA A CA 1
ATOM 1709 C C . ALA A 1 220 ? 12.326 9.222 5.612 1.00 64.06 220 ALA A C 1
ATOM 1711 O O . ALA A 1 220 ? 11.538 9.001 6.528 1.00 64.06 220 ALA A O 1
ATOM 1712 N N . TYR A 1 221 ? 13.084 8.251 5.094 1.00 65.75 221 TYR A N 1
ATOM 1713 C CA . TYR A 1 221 ? 13.081 6.894 5.639 1.00 65.75 221 TYR A CA 1
ATOM 1714 C C . TYR A 1 221 ? 13.729 6.838 7.032 1.00 65.75 221 TYR A C 1
ATOM 1716 O O . TYR A 1 221 ? 13.273 6.081 7.881 1.00 65.75 221 TYR A O 1
ATOM 1724 N N . LYS A 1 222 ? 14.722 7.689 7.336 1.00 68.38 222 LYS A N 1
ATOM 1725 C CA . LYS A 1 222 ? 15.286 7.809 8.702 1.00 68.38 222 LYS A CA 1
ATOM 1726 C C . LYS A 1 222 ? 14.286 8.349 9.729 1.00 68.38 222 LYS A C 1
ATOM 1728 O O . LYS A 1 222 ? 14.493 8.161 10.930 1.00 68.38 222 LYS A O 1
ATOM 1733 N N . GLU A 1 223 ? 13.222 9.012 9.278 1.00 70.88 223 GLU A N 1
ATOM 1734 C CA . GLU A 1 223 ? 12.106 9.406 10.140 1.00 70.88 223 GLU A CA 1
ATOM 1735 C C . GLU A 1 223 ? 11.179 8.236 10.465 1.00 70.88 223 GLU A C 1
ATOM 1737 O O . GLU A 1 223 ? 10.412 8.347 11.417 1.00 70.88 223 GLU A O 1
ATOM 1742 N N . VAL A 1 224 ? 11.223 7.116 9.731 1.00 72.00 224 VAL A N 1
ATOM 1743 C CA . VAL A 1 224 ? 10.484 5.907 10.118 1.00 72.00 224 VAL A CA 1
ATOM 1744 C C . VAL A 1 224 ? 10.986 5.455 11.483 1.00 72.00 224 VAL A C 1
ATOM 1746 O O . VAL A 1 224 ? 12.188 5.348 11.738 1.00 72.00 224 VAL A O 1
ATOM 1749 N N . PHE A 1 225 ? 10.049 5.237 12.397 1.00 69.50 225 PHE A N 1
ATOM 1750 C CA . PHE A 1 225 ? 10.379 4.941 13.772 1.00 69.50 225 PHE A CA 1
ATOM 1751 C C . PHE A 1 225 ? 10.791 3.480 13.910 1.00 69.50 225 PHE A C 1
ATOM 1753 O O . PHE A 1 225 ? 9.958 2.580 13.997 1.00 69.50 225 PHE A O 1
ATOM 1760 N N . CYS A 1 226 ? 12.102 3.250 13.947 1.00 72.38 226 CYS A N 1
ATOM 1761 C CA . CYS A 1 226 ? 12.665 1.905 13.991 1.00 72.38 226 CYS A CA 1
ATOM 1762 C C . CYS A 1 226 ? 12.370 1.131 15.286 1.00 72.38 226 CYS A C 1
ATOM 1764 O O . CYS A 1 226 ? 12.537 -0.085 15.323 1.00 72.38 226 CYS A O 1
ATOM 1766 N N . CYS A 1 227 ? 11.931 1.823 16.338 1.00 75.00 227 CYS A N 1
ATOM 1767 C CA . CYS A 1 227 ? 11.579 1.246 17.633 1.00 75.00 227 CYS A CA 1
ATOM 1768 C C . CYS A 1 227 ? 10.129 1.535 18.048 1.00 75.00 227 CYS A C 1
ATOM 1770 O O . CYS A 1 227 ? 9.830 1.599 19.241 1.00 75.00 227 CYS A O 1
ATOM 1772 N N . ALA A 1 228 ? 9.231 1.683 17.067 1.00 82.62 228 ALA A N 1
ATOM 1773 C CA . ALA A 1 228 ? 7.800 1.749 17.330 1.00 82.62 228 ALA A CA 1
ATOM 1774 C C . ALA A 1 228 ? 7.327 0.543 18.155 1.00 82.62 228 ALA A C 1
ATOM 1776 O O . ALA A 1 228 ? 7.730 -0.598 17.911 1.00 82.62 228 ALA A O 1
ATOM 1777 N N . ASN A 1 229 ? 6.458 0.800 19.127 1.00 87.12 229 ASN A N 1
ATOM 1778 C CA . ASN A 1 229 ? 5.961 -0.216 20.046 1.00 87.12 229 ASN A CA 1
ATOM 1779 C C . ASN A 1 229 ? 4.432 -0.129 20.229 1.00 87.12 229 ASN A C 1
ATOM 1781 O O . ASN A 1 229 ? 3.728 0.628 19.558 1.00 87.12 229 ASN A O 1
ATOM 1785 N N . TRP A 1 230 ? 3.896 -0.951 21.131 1.00 88.12 230 TRP A N 1
ATOM 1786 C CA . TRP A 1 230 ? 2.456 -1.033 21.384 1.00 88.12 230 TRP A CA 1
ATOM 1787 C C . TRP A 1 230 ? 1.851 0.242 21.980 1.00 88.12 230 TRP A C 1
ATOM 1789 O O . TRP A 1 230 ? 0.681 0.529 21.724 1.00 88.12 230 TRP A O 1
ATOM 1799 N N . GLU A 1 231 ? 2.618 1.023 22.740 1.00 90.62 231 GLU A N 1
ATOM 1800 C CA . GLU A 1 231 ? 2.170 2.317 23.259 1.00 90.62 231 GLU A CA 1
ATOM 1801 C C . GLU A 1 231 ? 2.007 3.325 22.119 1.00 90.62 231 GLU A C 1
ATOM 1803 O O . GLU A 1 231 ? 1.041 4.085 22.110 1.00 90.62 231 GLU A O 1
ATOM 1808 N N . ASP A 1 232 ? 2.873 3.283 21.101 1.00 90.31 232 ASP A N 1
ATOM 1809 C CA . ASP A 1 232 ? 2.734 4.131 19.912 1.00 90.31 232 ASP A CA 1
ATOM 1810 C C . ASP A 1 232 ? 1.498 3.766 19.085 1.00 90.31 232 ASP A C 1
ATOM 1812 O O . ASP A 1 232 ? 0.809 4.652 18.580 1.00 90.31 232 ASP A O 1
ATOM 1816 N N . LEU A 1 233 ? 1.177 2.474 18.973 1.00 90.00 233 LEU A N 1
ATOM 1817 C CA . LEU A 1 233 ? -0.064 2.030 18.331 1.00 90.00 233 LEU A CA 1
ATOM 1818 C C . LEU A 1 233 ? -1.304 2.423 19.141 1.00 90.00 233 LEU A C 1
ATOM 1820 O O . LEU A 1 233 ? -2.299 2.846 18.555 1.00 90.00 233 LEU A O 1
ATOM 1824 N N . SER A 1 234 ? -1.240 2.324 20.470 1.00 90.88 234 SER A N 1
ATOM 1825 C CA . SER A 1 234 ? -2.325 2.746 21.367 1.00 90.88 234 SER A CA 1
ATOM 1826 C C . SER A 1 234 ? -2.551 4.257 21.289 1.00 90.88 234 SER A C 1
ATOM 1828 O O . SER A 1 234 ? -3.688 4.716 21.218 1.00 90.88 234 SER A O 1
ATOM 1830 N N . TRP A 1 235 ? -1.467 5.034 21.215 1.00 94.00 235 TRP A N 1
ATOM 1831 C CA . TRP A 1 235 ? -1.523 6.466 20.947 1.00 94.00 235 TRP A CA 1
ATOM 1832 C C . TRP A 1 235 ? -2.143 6.754 19.575 1.00 94.00 235 TRP A C 1
ATOM 1834 O O . TRP A 1 235 ? -3.070 7.548 19.483 1.00 94.00 235 TRP A O 1
ATOM 1844 N N . LEU A 1 236 ? -1.708 6.083 18.503 1.00 93.88 236 LEU A N 1
ATOM 1845 C CA . LEU A 1 236 ? -2.308 6.280 17.178 1.00 93.88 236 LEU A CA 1
ATOM 1846 C C . LEU A 1 236 ? -3.814 5.975 17.190 1.00 93.88 236 LEU A C 1
ATOM 1848 O O . LEU A 1 236 ? -4.594 6.700 16.573 1.00 93.88 236 LEU A O 1
ATOM 1852 N N . GLN A 1 237 ? -4.227 4.933 17.912 1.00 92.94 237 GLN A N 1
ATOM 1853 C CA . GLN A 1 237 ? -5.632 4.582 18.082 1.00 92.94 237 GLN A CA 1
ATOM 1854 C C . GLN A 1 237 ? -6.427 5.680 18.801 1.00 92.94 237 GLN A C 1
ATOM 1856 O O . GLN A 1 237 ? -7.574 5.917 18.430 1.00 92.94 237 GLN A O 1
ATOM 1861 N N . SER A 1 238 ? -5.846 6.385 19.780 1.00 94.62 238 SER A N 1
ATOM 1862 C CA . SER A 1 238 ? -6.532 7.509 20.434 1.00 94.62 238 SER A CA 1
ATOM 1863 C C . SER A 1 238 ? -6.634 8.753 19.546 1.00 94.62 238 SER A C 1
ATOM 1865 O O . SER A 1 238 ? -7.463 9.624 19.803 1.00 94.62 238 SER A O 1
ATOM 1867 N N . GLU A 1 239 ? -5.827 8.842 18.489 1.00 96.25 239 GLU A N 1
ATOM 1868 C CA . GLU A 1 239 ? -5.790 9.991 17.583 1.00 96.25 239 GLU A CA 1
ATOM 1869 C C . GLU A 1 239 ? -6.766 9.885 16.406 1.00 96.25 239 GLU A C 1
ATOM 1871 O O . GLU A 1 239 ? -7.038 10.897 15.760 1.00 96.25 239 GLU A O 1
ATOM 1876 N N . THR A 1 240 ? -7.333 8.713 16.112 1.00 95.81 240 THR A N 1
ATOM 1877 C CA . THR A 1 240 ? -8.168 8.511 14.918 1.00 95.81 240 THR A CA 1
ATOM 1878 C C . THR A 1 240 ? -9.426 7.703 15.181 1.00 95.81 240 THR A C 1
ATOM 1880 O O . THR A 1 240 ? -9.479 6.847 16.057 1.00 95.81 240 THR A O 1
ATOM 1883 N N . LYS A 1 241 ? -10.456 7.959 14.373 1.00 93.81 241 LYS A N 1
ATOM 1884 C CA . LYS A 1 241 ? -11.662 7.122 14.308 1.00 93.81 241 LYS A CA 1
ATOM 1885 C C . LYS A 1 241 ? -11.605 6.092 13.183 1.00 93.81 241 LYS A C 1
ATOM 1887 O O . LYS A 1 241 ? -12.505 5.259 13.083 1.00 93.81 241 LYS A O 1
ATOM 1892 N N . LEU A 1 242 ? -10.597 6.164 12.313 1.00 96.38 242 LEU A N 1
ATOM 1893 C CA . LEU A 1 242 ? -10.436 5.195 11.240 1.00 96.38 242 LEU A CA 1
ATOM 1894 C C . LEU A 1 242 ? -10.043 3.833 11.820 1.00 96.38 242 LEU A C 1
ATOM 1896 O O . LEU A 1 242 ? -9.211 3.769 12.726 1.00 96.38 242 LEU A O 1
ATOM 1900 N N . PRO A 1 243 ? -10.578 2.730 11.272 1.00 96.25 243 PRO A N 1
ATOM 1901 C CA . PRO A 1 243 ? -10.049 1.407 11.552 1.00 96.25 243 PRO A CA 1
ATOM 1902 C C . PRO A 1 243 ? -8.546 1.353 11.260 1.00 96.25 243 PRO A C 1
ATOM 1904 O O . PRO A 1 243 ? -8.100 1.786 10.193 1.00 96.25 243 PRO A O 1
ATOM 1907 N N . ILE A 1 244 ? -7.784 0.794 12.198 1.00 95.56 244 ILE A N 1
ATOM 1908 C CA . ILE A 1 244 ? -6.349 0.549 12.046 1.00 95.56 244 ILE A CA 1
ATOM 1909 C C . ILE A 1 244 ? -6.140 -0.919 11.682 1.00 95.56 244 ILE A C 1
ATOM 1911 O O . ILE A 1 244 ? -6.606 -1.824 12.379 1.00 95.56 244 ILE A O 1
ATOM 1915 N N . ILE A 1 245 ? -5.416 -1.128 10.590 1.00 94.94 245 ILE A N 1
ATOM 1916 C CA . ILE A 1 245 ? -4.988 -2.422 10.080 1.00 94.94 245 ILE A CA 1
ATOM 1917 C C . ILE A 1 245 ? -3.481 -2.531 10.266 1.00 94.94 245 ILE A C 1
ATOM 1919 O O . ILE A 1 245 ? -2.747 -1.662 9.802 1.00 94.94 245 ILE A O 1
ATOM 1923 N N . LEU A 1 246 ? -3.007 -3.607 10.885 1.00 93.12 246 LEU A N 1
ATOM 1924 C CA . LEU A 1 246 ? -1.571 -3.869 11.004 1.00 93.12 246 LEU A CA 1
ATOM 1925 C C . LEU A 1 246 ? -1.119 -4.747 9.830 1.00 93.12 246 LEU A C 1
ATOM 1927 O O . LEU A 1 246 ? -1.664 -5.835 9.638 1.00 93.12 246 LEU A O 1
ATOM 1931 N N . LYS A 1 247 ? -0.156 -4.248 9.043 1.00 92.75 247 LYS A N 1
ATOM 1932 C CA . LYS A 1 247 ? 0.448 -4.920 7.881 1.00 92.75 247 LYS A CA 1
ATOM 1933 C C . LYS A 1 247 ? 1.840 -5.442 8.232 1.00 92.75 247 LYS A C 1
ATOM 1935 O O . LYS A 1 247 ? 2.667 -4.680 8.737 1.00 92.75 247 LYS A O 1
ATOM 1940 N N . GLY A 1 248 ? 2.111 -6.697 7.869 1.00 90.81 248 GLY A N 1
ATOM 1941 C CA . GLY A 1 248 ? 3.410 -7.348 8.091 1.00 90.81 248 GLY A CA 1
ATOM 1942 C C . GLY A 1 248 ? 3.419 -8.378 9.222 1.00 90.81 248 GLY A C 1
ATOM 1943 O O . GLY A 1 248 ? 4.470 -8.739 9.746 1.00 90.81 248 GLY A O 1
ATOM 1944 N N . VAL A 1 249 ? 2.239 -8.837 9.637 1.00 89.94 249 VAL A N 1
ATOM 1945 C CA . VAL A 1 249 ? 2.076 -9.825 10.706 1.00 89.94 249 VAL A CA 1
ATOM 1946 C C . VAL A 1 249 ? 2.225 -11.234 10.134 1.00 89.94 249 VAL A C 1
ATOM 1948 O O . VAL A 1 249 ? 1.431 -11.646 9.293 1.00 89.94 249 VAL A O 1
ATOM 1951 N N . LEU A 1 250 ? 3.211 -11.989 10.627 1.00 88.88 250 LEU A N 1
ATOM 1952 C CA . LEU A 1 250 ? 3.498 -13.360 10.170 1.00 88.88 250 LEU A CA 1
ATOM 1953 C C . LEU A 1 250 ? 3.218 -14.448 11.220 1.00 88.88 250 LEU A C 1
ATOM 1955 O O . LEU A 1 250 ? 3.154 -15.625 10.876 1.00 88.88 250 LEU A O 1
ATOM 1959 N N . SER A 1 251 ? 3.066 -14.077 12.495 1.00 84.81 251 SER A N 1
ATOM 1960 C CA . SER A 1 251 ? 2.854 -15.02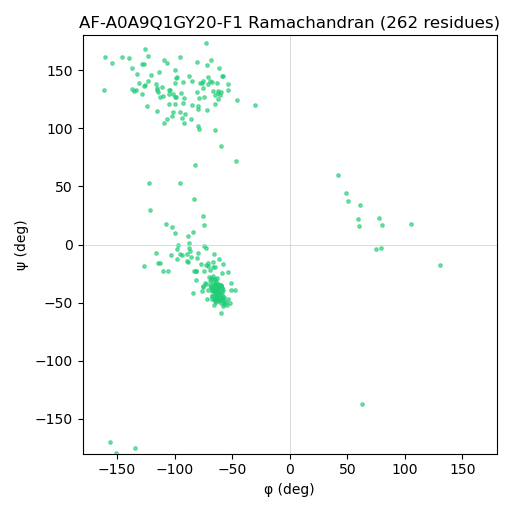3 13.598 1.00 84.81 251 SER A CA 1
ATOM 1961 C C . SER A 1 251 ? 1.441 -14.918 14.164 1.00 84.81 251 SER A C 1
ATOM 1963 O O . SER A 1 251 ? 0.957 -13.823 14.446 1.00 84.81 251 SER A O 1
ATOM 1965 N N . GLY A 1 252 ? 0.810 -16.072 14.401 1.00 74.75 252 GLY A N 1
ATOM 1966 C CA . GLY A 1 252 ? -0.500 -16.165 15.050 1.00 74.75 252 GLY A CA 1
ATOM 1967 C C . GLY A 1 252 ? -0.501 -15.741 16.523 1.00 74.75 252 GLY A C 1
ATOM 1968 O O . GLY A 1 252 ? -1.552 -15.369 17.037 1.00 74.75 252 GLY A O 1
ATOM 1969 N N . GLU A 1 253 ? 0.657 -15.708 17.196 1.00 70.81 253 GLU A N 1
ATOM 1970 C CA . GLU A 1 253 ? 0.773 -15.176 18.568 1.00 70.81 253 GLU A CA 1
ATOM 1971 C C . GLU A 1 253 ? 0.320 -13.710 18.664 1.00 70.81 253 GLU A C 1
ATOM 1973 O O . GLU A 1 253 ? -0.137 -13.252 19.712 1.00 70.81 253 GLU A O 1
ATOM 1978 N N . PHE A 1 254 ? 0.387 -12.986 17.545 1.00 58.53 254 PHE A N 1
ATOM 1979 C CA . PHE A 1 254 ? -0.037 -11.598 17.418 1.00 58.53 254 PHE A CA 1
ATOM 1980 C C . PHE A 1 254 ? -1.544 -11.395 17.657 1.00 58.53 254 PHE A C 1
ATOM 1982 O O . PHE A 1 254 ? -1.948 -10.337 18.140 1.00 58.53 254 PHE A O 1
ATOM 1989 N N . HIS A 1 255 ? -2.381 -12.404 17.379 1.00 51.84 255 HIS A N 1
ATOM 1990 C CA . HIS A 1 255 ? -3.841 -12.299 17.502 1.00 51.84 255 HIS A CA 1
ATOM 1991 C C . HIS A 1 255 ? -4.342 -12.191 18.949 1.00 51.84 255 HIS A C 1
ATOM 1993 O O . HIS A 1 255 ? -5.443 -11.694 19.170 1.00 51.84 255 HIS A O 1
ATOM 1999 N N . PHE A 1 256 ? -3.567 -12.632 19.944 1.00 45.28 256 PHE A N 1
ATOM 2000 C CA . PHE A 1 256 ? -4.085 -12.800 21.307 1.00 45.28 256 PHE A CA 1
ATOM 2001 C C . PHE A 1 256 ? -4.024 -11.551 22.188 1.00 45.28 256 PHE A C 1
ATOM 2003 O O . PHE A 1 256 ? -4.532 -11.592 23.306 1.00 45.28 256 PHE A O 1
ATOM 2010 N N . LYS A 1 257 ? -3.417 -10.447 21.731 1.00 49.59 257 LYS A N 1
ATOM 2011 C CA . LYS A 1 257 ? -3.170 -9.292 22.609 1.00 49.59 257 LYS A CA 1
ATOM 2012 C C . LYS A 1 257 ? -4.078 -8.081 22.395 1.00 49.59 257 LYS A C 1
ATOM 2014 O O . LYS A 1 257 ? -4.198 -7.324 23.347 1.00 49.59 257 LYS A O 1
ATOM 2019 N N . ASN A 1 258 ? -4.713 -7.866 21.232 1.00 51.91 258 ASN A N 1
ATOM 2020 C CA . ASN A 1 258 ? -5.342 -6.562 20.944 1.00 51.91 258 ASN A CA 1
ATOM 2021 C C . ASN A 1 258 ? -6.519 -6.591 19.942 1.00 51.91 258 ASN A C 1
ATOM 2023 O O . ASN A 1 258 ? -6.580 -7.436 19.054 1.00 51.91 258 ASN A O 1
ATOM 2027 N N . SER A 1 259 ? -7.399 -5.584 20.026 1.00 56.03 259 SER A N 1
ATOM 2028 C CA . SER A 1 259 ? -8.608 -5.374 19.200 1.00 56.03 259 SER A CA 1
ATOM 2029 C C . SER A 1 259 ? -8.360 -4.871 17.760 1.00 56.03 259 SER A C 1
ATOM 2031 O O . SER A 1 259 ? -9.227 -4.215 17.179 1.00 56.03 259 SER A O 1
ATOM 2033 N N . PHE A 1 260 ? -7.183 -5.114 17.173 1.00 58.78 260 PHE A N 1
ATOM 2034 C CA . PHE A 1 260 ? -6.848 -4.635 15.823 1.00 58.78 260 PHE A CA 1
ATOM 2035 C C . PHE A 1 260 ? -7.304 -5.619 14.739 1.00 58.78 260 PHE A C 1
ATOM 2037 O O . PHE A 1 260 ? -7.232 -6.835 14.909 1.00 58.78 260 PHE A O 1
ATOM 2044 N N . SER A 1 261 ? -7.726 -5.091 13.586 1.00 58.66 261 SER A N 1
ATOM 2045 C CA . SER A 1 261 ? -7.880 -5.904 12.374 1.00 58.66 261 SER A CA 1
ATOM 2046 C C . SER A 1 261 ? -6.501 -6.144 11.750 1.00 58.66 261 SER A C 1
ATOM 2048 O O . SER A 1 261 ? -5.665 -5.242 11.720 1.00 58.66 261 SER A O 1
ATOM 2050 N N . ILE A 1 262 ? -6.237 -7.357 11.268 1.00 55.31 262 ILE A N 1
ATOM 2051 C CA . ILE A 1 262 ? -4.920 -7.761 10.749 1.00 55.31 262 ILE A CA 1
ATOM 2052 C C . ILE A 1 262 ? -5.037 -8.056 9.257 1.00 55.31 262 ILE A C 1
ATOM 2054 O O . ILE A 1 262 ? -5.975 -8.730 8.832 1.00 55.31 262 ILE A O 1
ATOM 2058 N N . VAL A 1 263 ? -4.081 -7.555 8.473 1.00 53.44 263 VAL A N 1
ATOM 2059 C CA . VAL A 1 263 ? -3.906 -7.925 7.064 1.00 53.44 263 VAL A CA 1
ATOM 2060 C C . VAL A 1 263 ? -2.475 -8.428 6.899 1.00 53.44 263 VAL A C 1
ATOM 2062 O O . VAL A 1 263 ? -1.523 -7.705 7.193 1.00 53.44 263 VAL A O 1
ATOM 2065 N N . CYS A 1 264 ? -2.347 -9.686 6.477 1.00 40.41 264 CYS A N 1
ATOM 2066 C CA . CYS A 1 264 ? -1.067 -10.312 6.155 1.00 40.41 264 CYS A CA 1
ATOM 2067 C C . CYS A 1 264 ? -0.448 -9.682 4.904 1.00 40.41 264 CYS A C 1
ATOM 2069 O O . CYS A 1 264 ? -1.185 -9.517 3.905 1.00 40.41 264 CYS A O 1
#

Sequence (264 aa):
MEHGIIPTSVNEFEKLAEEKMAKDKKHRALWCYISLGTGDKQTLEDSKAAFRRFRFQPRILTAKMERSTQTTLLGNPVSLPIGISPVAGYSSLHPYGATLAGKAAARAGAVMILGSVGNISLEDFAERVPSDGLYWAQTYLFRDKRNTLRLVRNAERLGFKALVVTVDSPVEHKGAGSNKETMDEYTRTVVETPAANIRYVNGKEREISPASLSEVWTEAYKEVFCCANWEDLSWLQSETKLPIILKGVLSGEFHFKNSFSIVC

Organism: Holothuria leucospilota (NCBI:txid206669)

InterPro domains:
  IPR000262 FMN-dependent dehydrogenase [PF01070] (22-253)
  IPR013785 Aldolase-type TIM barrel [G3DSA:3.20.20.70] (6-254)
  IPR037396 FMN hydroxy acid dehydrogenase domain [PS51349] (7-264)